Protein AF-0000000070970618 (afdb_homodimer)

Organism: Chenopodium quinoa (NCBI:txid63459)

Structure (mmCIF, N/CA/C/O backbone):
data_AF-0000000070970618-model_v1
#
loop_
_entity.id
_entity.type
_entity.pdbx_description
1 polymer 'Endonuclease/exonuclease/phosphatase domain-containing protein'
#
loop_
_atom_site.group_PDB
_atom_site.id
_atom_site.type_symbol
_atom_site.label_atom_id
_atom_site.label_alt_id
_atom_site.label_comp_id
_atom_site.label_asym_id
_atom_site.label_entity_id
_atom_site.label_seq_id
_atom_site.pdbx_PDB_ins_code
_atom_site.Cartn_x
_atom_site.Cartn_y
_atom_site.Cartn_z
_atom_site.occupancy
_atom_site.B_iso_or_equiv
_atom_site.auth_seq_id
_atom_site.auth_comp_id
_atom_site.auth_asym_id
_atom_site.auth_atom_id
_atom_site.pdbx_PDB_model_num
ATOM 1 N N . MET A 1 1 ? -4.172 34.312 36.531 1 39.94 1 MET A N 1
ATOM 2 C CA . MET A 1 1 ? -4.141 34.344 35.062 1 39.94 1 MET A CA 1
ATOM 3 C C . MET A 1 1 ? -3.768 33 34.5 1 39.94 1 MET A C 1
ATOM 5 O O . MET A 1 1 ? -2.656 32.5 34.719 1 39.94 1 MET A O 1
ATOM 9 N N . LYS A 1 2 ? -4.75 32.062 34.438 1 47.31 2 LYS A N 1
ATOM 10 C CA . LYS A 1 2 ? -4.551 30.75 33.844 1 47.31 2 LYS A CA 1
ATOM 11 C C . LYS A 1 2 ? -3.973 30.844 32.438 1 47.31 2 LYS A C 1
ATOM 13 O O . LYS A 1 2 ? -4.535 31.516 31.578 1 47.31 2 LYS A O 1
ATOM 18 N N . THR A 1 3 ? -2.684 30.938 32.25 1 42.75 3 THR A N 1
ATOM 19 C CA . THR A 1 3 ? -2.057 30.797 30.953 1 42.75 3 THR A CA 1
ATOM 20 C C . THR A 1 3 ? -2.711 29.672 30.156 1 42.75 3 THR A C 1
ATOM 22 O O . THR A 1 3 ? -2.695 28.516 30.578 1 42.75 3 THR A O 1
ATOM 25 N N . GLU A 1 4 ? -3.838 30.016 29.516 1 40.59 4 GLU A N 1
ATOM 26 C CA . GLU A 1 4 ? -4.359 29.125 28.5 1 40.59 4 GLU A CA 1
ATOM 27 C C . GLU A 1 4 ? -3.234 28.547 27.641 1 40.59 4 GLU A C 1
ATOM 29 O O . GLU A 1 4 ? -2.475 29.297 27.016 1 40.59 4 GLU A O 1
ATOM 34 N N . MET A 1 5 ? -2.57 27.531 28.094 1 38.66 5 MET A N 1
ATOM 35 C CA . MET A 1 5 ? -1.696 26.766 27.203 1 38.66 5 MET A CA 1
ATOM 36 C C . MET A 1 5 ? -2.236 26.766 25.781 1 38.66 5 MET A C 1
ATOM 38 O O . MET A 1 5 ? -3.418 26.484 25.562 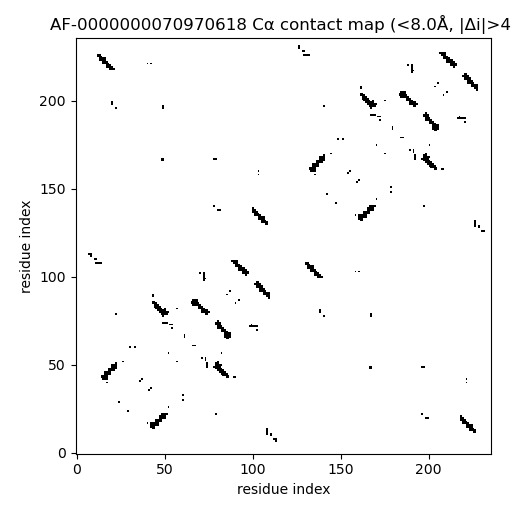1 38.66 5 MET A O 1
ATOM 42 N N . THR A 1 6 ? -1.951 27.75 24.969 1 41.66 6 THR A N 1
ATOM 43 C CA . THR A 1 6 ? -2.189 27.828 23.531 1 41.66 6 THR A CA 1
ATOM 44 C C . THR A 1 6 ? -2.162 26.438 22.906 1 41.66 6 THR A C 1
ATOM 46 O O . THR A 1 6 ? -1.224 25.672 23.141 1 41.66 6 THR A O 1
ATOM 49 N N . ASN A 1 7 ? -3.287 25.781 22.828 1 42.66 7 ASN A N 1
ATOM 50 C CA . ASN A 1 7 ? -3.518 24.578 22.031 1 42.66 7 ASN A CA 1
ATOM 51 C C . ASN A 1 7 ? -2.779 24.625 20.703 1 42.66 7 ASN A C 1
ATOM 53 O O . ASN A 1 7 ? -3.217 25.297 19.766 1 42.66 7 ASN A O 1
ATOM 57 N N . PHE A 1 8 ? -1.455 24.75 20.703 1 43.75 8 PHE A N 1
ATOM 58 C CA . PHE A 1 8 ? -0.759 24.641 19.422 1 43.75 8 PHE A CA 1
ATOM 59 C C . PHE A 1 8 ? -1.299 23.469 18.625 1 43.75 8 PHE A C 1
ATOM 61 O O . PHE A 1 8 ? -1.478 22.375 19.156 1 43.75 8 PHE A O 1
ATOM 68 N N . PRO A 1 9 ? -1.956 23.781 17.562 1 47.5 9 PRO A N 1
ATOM 69 C CA . PRO A 1 9 ? -2.479 22.672 16.75 1 47.5 9 PRO A CA 1
ATOM 70 C C . PRO A 1 9 ? -1.456 21.562 16.547 1 47.5 9 PRO A C 1
ATOM 72 O O . PRO A 1 9 ? -0.286 21.828 16.281 1 47.5 9 PRO A O 1
ATOM 75 N N . ILE A 1 10 ? -1.676 20.578 17.359 1 50.91 10 ILE A N 1
ATOM 76 C CA . ILE A 1 10 ? -0.783 19.438 17.188 1 50.91 10 ILE A CA 1
ATOM 77 C C . ILE A 1 10 ? -0.818 18.969 15.727 1 50.91 10 ILE A C 1
ATOM 79 O O . ILE A 1 10 ? -1.88 18.625 15.203 1 50.91 10 ILE A O 1
ATOM 83 N N . MET A 1 11 ? 0.058 19.484 14.914 1 59.06 11 MET A N 1
ATOM 84 C CA . MET A 1 11 ? 0.224 19.016 13.547 1 59.06 11 MET A CA 1
ATOM 85 C C . MET A 1 11 ? 0.283 17.484 13.492 1 59.06 11 MET A C 1
ATOM 87 O O . MET A 1 11 ? 0.988 16.875 14.289 1 59.06 11 MET A O 1
ATOM 91 N N . LYS A 1 12 ? -0.801 17.062 12.961 1 61.41 12 LYS A N 1
ATOM 92 C CA . LYS A 1 12 ? -0.758 15.609 12.742 1 61.41 12 LYS A CA 1
ATOM 93 C C . LYS A 1 12 ? 0.525 15.203 12.023 1 61.41 12 LYS A C 1
ATOM 95 O O . LYS A 1 12 ? 0.854 15.75 10.969 1 61.41 12 LYS A O 1
ATOM 100 N N . ALA A 1 13 ? 1.244 14.406 12.773 1 70.94 13 ALA A N 1
ATOM 101 C CA . ALA A 1 13 ? 2.59 14.109 12.289 1 70.94 13 ALA A CA 1
ATOM 102 C C . ALA A 1 13 ? 2.598 12.844 11.445 1 70.94 13 ALA A C 1
ATOM 104 O O . ALA A 1 13 ? 3.574 12.562 10.742 1 70.94 13 ALA A O 1
ATOM 105 N N . GLY A 1 14 ? 1.296 12.109 11.539 1 88.31 14 GLY A N 1
ATOM 106 C CA . GLY A 1 14 ? 1.358 10.844 10.836 1 88.31 14 GLY A CA 1
ATOM 107 C C . GLY A 1 14 ? 0.04 10.445 10.195 1 88.31 14 GLY A C 1
ATOM 108 O O . GLY A 1 14 ? -0.954 11.164 10.32 1 88.31 14 GLY A O 1
ATOM 109 N N . MET A 1 15 ? 0.083 9.406 9.406 1 94 15 MET A N 1
ATOM 110 C CA . MET A 1 15 ? -1.124 8.852 8.805 1 94 15 MET A CA 1
ATOM 111 C C . MET A 1 15 ? -1.162 7.332 8.961 1 94 15 MET A C 1
ATOM 113 O O . MET A 1 15 ? -0.116 6.684 9.008 1 94 15 MET A O 1
ATOM 117 N N . SER A 1 16 ? -2.406 6.84 9.086 1 96.94 16 SER A N 1
ATOM 118 C CA . SER A 1 16 ? -2.596 5.402 9.242 1 96.94 16 SER A CA 1
ATOM 119 C C . SER A 1 16 ? -2.979 4.75 7.914 1 96.94 16 SER A C 1
ATOM 121 O O . SER A 1 16 ? -3.875 5.23 7.219 1 96.94 16 SER A O 1
ATOM 123 N N . ILE A 1 17 ? -2.271 3.629 7.629 1 98.62 17 ILE A N 1
ATOM 124 C CA . ILE A 1 17 ? -2.545 2.922 6.383 1 98.62 17 ILE A CA 1
ATOM 125 C C . ILE A 1 17 ? -2.852 1.455 6.676 1 98.62 17 ILE A C 1
ATOM 127 O O . ILE A 1 17 ? -2.238 0.851 7.562 1 98.62 17 ILE A O 1
ATOM 131 N N . LEU A 1 18 ? -3.785 0.945 6.004 1 98.75 18 LEU A N 1
ATOM 132 C CA . LEU A 1 18 ? -4.098 -0.479 6.059 1 98.75 18 LEU A CA 1
ATOM 133 C C . LEU A 1 18 ? -3.854 -1.138 4.703 1 98.75 18 LEU A C 1
ATOM 135 O O . LEU A 1 18 ? -4.492 -0.782 3.711 1 98.75 18 LEU A O 1
ATOM 139 N N . LEU A 1 19 ? -2.85 -1.979 4.621 1 98.81 19 LEU A N 1
ATOM 140 C CA . LEU A 1 19 ? -2.635 -2.867 3.484 1 98.81 19 LEU A CA 1
ATOM 141 C C . LEU A 1 19 ? -3.357 -4.195 3.689 1 98.81 19 LEU A C 1
ATOM 143 O O . LEU A 1 19 ? -3.139 -4.875 4.695 1 98.81 19 LEU A O 1
ATOM 147 N N . TRP A 1 20 ? -4.195 -4.527 2.795 1 98.44 20 TRP A N 1
ATOM 148 C CA . TRP A 1 20 ? -5.043 -5.699 2.994 1 98.44 20 TRP A CA 1
ATOM 149 C C . TRP A 1 20 ? -5.102 -6.551 1.729 1 98.44 20 TRP A C 1
ATOM 151 O O . TRP A 1 20 ? -5.664 -6.129 0.715 1 98.44 20 TRP A O 1
ATOM 161 N N . ASN A 1 21 ? -4.508 -7.695 1.764 1 97.31 21 ASN A N 1
ATOM 162 C CA . ASN A 1 21 ? -4.668 -8.672 0.691 1 97.31 21 ASN A CA 1
ATOM 163 C C . ASN A 1 21 ? -6.047 -9.328 0.729 1 97.31 21 ASN A C 1
ATOM 165 O O . ASN A 1 21 ? -6.34 -10.117 1.627 1 97.31 21 ASN A O 1
ATOM 169 N N . THR A 1 22 ? -6.863 -9.125 -0.249 1 95.5 22 THR A N 1
ATOM 170 C CA . THR A 1 22 ? -8.258 -9.539 -0.189 1 95.5 22 THR A CA 1
ATOM 171 C C . THR A 1 22 ? -8.508 -10.742 -1.097 1 95.5 22 THR A C 1
ATOM 173 O O . THR A 1 22 ? -9.648 -11.047 -1.441 1 95.5 22 THR A O 1
ATOM 176 N N . ARG A 1 23 ? -7.465 -11.328 -1.51 1 91.75 23 ARG A N 1
ATOM 177 C CA . ARG A 1 23 ? -7.637 -12.547 -2.297 1 91.75 23 ARG A CA 1
ATOM 178 C C . ARG A 1 23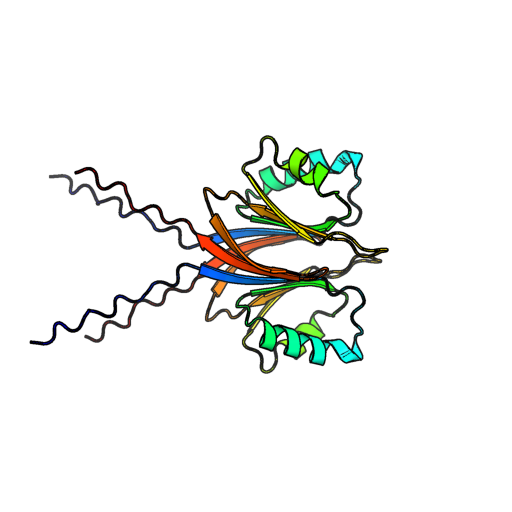 ? -8.477 -13.57 -1.541 1 91.75 23 ARG A C 1
ATOM 180 O O . ARG A 1 23 ? -8.242 -13.82 -0.355 1 91.75 23 ARG A O 1
ATOM 187 N N . GLY A 1 24 ? -9.461 -14.125 -2.221 1 88.19 24 GLY A N 1
ATOM 188 C CA . GLY A 1 24 ? -10.25 -15.203 -1.66 1 88.19 24 GLY A CA 1
ATOM 189 C C . GLY A 1 24 ? -11.438 -14.719 -0.846 1 88.19 24 GLY A C 1
ATOM 190 O O . GLY A 1 24 ? -12.234 -15.531 -0.36 1 88.19 24 GLY A O 1
ATOM 191 N N . ILE A 1 25 ? -11.5 -13.484 -0.558 1 88.19 25 ILE A N 1
ATOM 192 C CA . ILE A 1 25 ? -12.672 -12.969 0.136 1 88.19 25 ILE A CA 1
ATOM 193 C C . ILE A 1 25 ? -1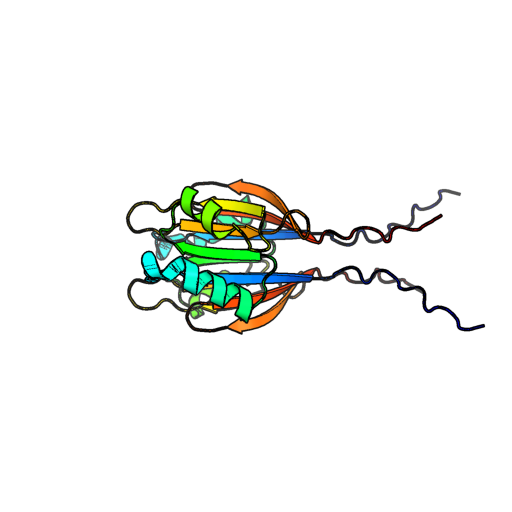3.859 -12.93 -0.823 1 88.19 25 ILE A C 1
ATOM 195 O O . ILE A 1 25 ? -13.781 -12.328 -1.896 1 88.19 25 ILE A O 1
ATOM 199 N N . ALA A 1 26 ? -14.852 -13.633 -0.423 1 84.88 26 ALA A N 1
ATOM 200 C CA . ALA A 1 26 ? -16.031 -13.797 -1.265 1 84.88 26 ALA A CA 1
ATOM 201 C C . ALA A 1 26 ? -16.688 -12.453 -1.57 1 84.88 26 ALA A C 1
ATOM 203 O O . ALA A 1 26 ? -16.75 -11.578 -0.703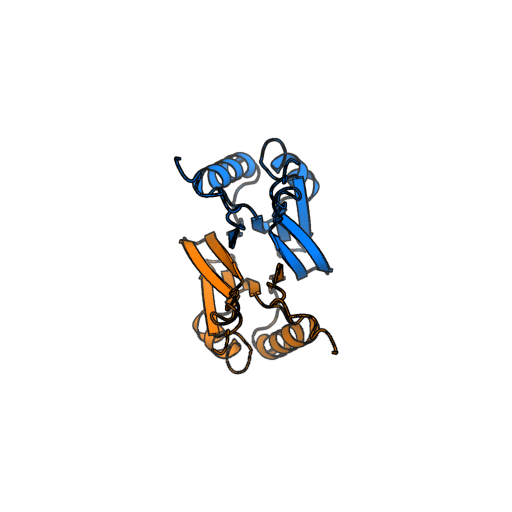 1 84.88 26 ALA A O 1
ATOM 204 N N . ARG A 1 27 ? -17.203 -12.406 -2.738 1 84.56 27 ARG A N 1
ATOM 205 C CA . ARG A 1 27 ? -17.844 -11.188 -3.213 1 84.56 27 ARG A CA 1
ATOM 206 C C . ARG A 1 27 ? -19.031 -10.812 -2.324 1 84.56 27 ARG A C 1
ATOM 208 O O . ARG A 1 27 ? -19.203 -9.641 -1.976 1 84.56 27 ARG A O 1
ATOM 215 N N . HIS A 1 28 ? -19.844 -11.805 -1.99 1 85.44 28 HIS A N 1
ATOM 216 C CA . HIS A 1 28 ? -21.078 -11.562 -1.245 1 85.44 28 HIS A CA 1
ATOM 217 C C . HIS A 1 28 ? -20.766 -11.117 0.183 1 85.44 28 HIS A C 1
ATOM 219 O O . HIS A 1 28 ? -21.484 -10.273 0.739 1 85.44 28 HIS A O 1
ATOM 225 N N . GLY A 1 29 ? -19.641 -11.516 0.716 1 87.94 29 GLY A N 1
ATOM 226 C CA . GLY A 1 29 ? -19.281 -11.148 2.076 1 87.94 29 GLY A CA 1
ATOM 227 C C . GLY A 1 29 ? -18.281 -10.008 2.141 1 87.94 29 GLY A C 1
ATOM 228 O O . GLY A 1 29 ? -17.953 -9.531 3.227 1 87.94 29 GLY A O 1
ATOM 229 N N . PHE A 1 30 ? -18 -9.453 1.044 1 91.44 30 PHE A N 1
ATOM 230 C CA . PHE A 1 30 ? -16.906 -8.5 1.029 1 91.44 30 PHE A CA 1
ATOM 231 C C . PHE A 1 30 ? -17.312 -7.203 1.727 1 91.44 30 PHE A C 1
ATOM 233 O O . PHE A 1 30 ? -16.531 -6.652 2.516 1 91.44 30 PHE A O 1
ATOM 240 N N . LYS A 1 31 ? -18.5 -6.723 1.416 1 91 31 LYS A N 1
ATOM 241 C CA . LYS A 1 31 ? -18.938 -5.477 2.027 1 91 31 LYS A CA 1
ATOM 242 C C . LYS A 1 31 ? -18.938 -5.574 3.549 1 91 31 LYS A C 1
ATOM 244 O O . LYS A 1 31 ? -18.453 -4.672 4.234 1 91 31 LYS A O 1
ATOM 249 N N . LYS A 1 32 ? -19.484 -6.621 4.031 1 92.56 32 LYS A N 1
ATOM 250 C CA . LYS A 1 32 ? -19.516 -6.848 5.473 1 92.56 32 LYS A CA 1
ATOM 251 C C . LYS A 1 32 ? -18.109 -6.941 6.055 1 92.56 32 LYS A C 1
ATOM 253 O O . LYS A 1 32 ? -17.812 -6.332 7.086 1 92.56 32 LYS A O 1
ATOM 258 N N . ASN A 1 33 ? -17.281 -7.727 5.418 1 94.31 33 ASN A N 1
ATOM 259 C CA . ASN A 1 33 ? -15.898 -7.875 5.867 1 94.31 33 ASN A CA 1
ATOM 260 C C . ASN A 1 33 ? -15.148 -6.551 5.824 1 94.31 33 ASN A C 1
ATOM 262 O O . ASN A 1 33 ? -14.383 -6.234 6.738 1 94.31 33 ASN A O 1
ATOM 266 N N . PHE A 1 34 ? -15.414 -5.809 4.785 1 95.56 34 PHE A N 1
ATOM 267 C CA . PHE A 1 34 ? -14.789 -4.496 4.637 1 95.56 34 PHE A CA 1
ATOM 268 C C . PHE A 1 34 ? -15.18 -3.578 5.785 1 95.56 34 PHE A C 1
ATOM 270 O O . PHE A 1 34 ? -14.312 -2.973 6.426 1 95.56 34 PHE A O 1
ATOM 277 N N . ARG A 1 35 ? -16.406 -3.467 6.066 1 94.94 35 ARG A N 1
ATOM 278 C CA . ARG A 1 35 ? -16.891 -2.629 7.16 1 94.94 35 ARG A CA 1
ATOM 279 C C . ARG A 1 35 ? -16.266 -3.045 8.484 1 94.94 35 ARG A C 1
ATOM 281 O O . ARG A 1 35 ? -15.891 -2.195 9.297 1 94.94 35 ARG A O 1
ATOM 288 N N . LYS A 1 36 ? -16.25 -4.328 8.695 1 95.94 36 LYS A N 1
ATOM 289 C CA . LYS A 1 36 ? -15.625 -4.832 9.922 1 95.94 36 LYS A CA 1
ATOM 290 C C . LYS A 1 36 ? -14.164 -4.414 10.008 1 95.94 36 LYS A C 1
ATOM 292 O O . LYS A 1 36 ? -13.695 -3.979 11.062 1 95.94 36 LYS A O 1
ATOM 297 N N . MET A 1 37 ? -13.406 -4.547 8.914 1 96.62 37 MET A N 1
ATOM 298 C CA . MET A 1 37 ? -12 -4.152 8.867 1 96.62 37 MET A CA 1
ATOM 299 C C . MET A 1 37 ? -11.836 -2.672 9.195 1 96.62 37 MET A C 1
ATOM 301 O O . MET A 1 37 ? -10.898 -2.285 9.898 1 96.62 37 MET A O 1
ATOM 305 N N . MET A 1 38 ? -12.727 -1.798 8.695 1 96.75 38 MET A N 1
ATOM 306 C CA . MET A 1 38 ? -12.672 -0.363 8.969 1 96.75 38 MET A CA 1
ATOM 307 C C . MET A 1 38 ? -12.922 -0.078 10.445 1 96.75 38 MET A C 1
ATOM 309 O O . MET A 1 38 ? -12.258 0.771 11.039 1 96.75 38 MET A O 1
ATOM 313 N N . LYS A 1 39 ? -13.875 -0.788 10.945 1 96.19 39 LYS A N 1
ATOM 314 C CA . LYS A 1 39 ? -14.203 -0.611 12.359 1 96.19 39 LYS A CA 1
ATOM 315 C C . LYS A 1 39 ? -13.047 -1.066 13.25 1 96.19 39 LYS A C 1
ATOM 317 O O . LYS A 1 39 ? -12.703 -0.39 14.227 1 96.19 39 LYS A O 1
ATOM 322 N N . ASP A 1 40 ? -12.477 -2.178 12.93 1 97.5 40 ASP A N 1
ATOM 323 C CA . ASP A 1 40 ? -11.445 -2.799 13.75 1 97.5 40 ASP A CA 1
ATOM 324 C C . ASP A 1 40 ? -10.156 -1.975 13.727 1 97.5 40 ASP A C 1
ATOM 326 O O . ASP A 1 40 ? -9.438 -1.91 14.727 1 97.5 40 ASP A O 1
ATOM 330 N N . HIS A 1 41 ? -9.82 -1.321 12.609 1 97.38 41 HIS A N 1
ATOM 331 C CA . HIS A 1 41 ? -8.492 -0.748 12.461 1 97.38 41 HIS A CA 1
ATOM 332 C C . HIS A 1 41 ? -8.555 0.771 12.328 1 97.38 41 HIS A C 1
ATOM 334 O O . HIS A 1 41 ? -7.582 1.466 12.625 1 97.38 41 HIS A O 1
ATOM 340 N N . GLY A 1 42 ? -9.633 1.353 11.789 1 96.62 42 GLY A N 1
ATOM 341 C CA . GLY A 1 42 ? -9.805 2.789 11.641 1 96.62 42 GLY A CA 1
ATOM 342 C C . GLY A 1 42 ? -8.719 3.436 10.797 1 96.62 42 GLY A C 1
ATOM 343 O O . GLY A 1 42 ? -8.125 4.438 11.203 1 96.62 42 GLY A O 1
ATOM 344 N N . PRO A 1 43 ? -8.359 2.885 9.648 1 97.75 43 PRO A N 1
ATOM 345 C CA . PRO A 1 43 ? -7.293 3.465 8.836 1 97.75 43 PRO A CA 1
ATOM 346 C C . PRO A 1 43 ? -7.723 4.742 8.117 1 97.75 43 PRO A C 1
ATOM 348 O O . PRO A 1 43 ? -8.898 4.898 7.785 1 97.75 43 PRO A O 1
ATOM 351 N N . GLU A 1 44 ? -6.809 5.66 7.93 1 96.81 44 GLU A N 1
ATOM 352 C CA . GLU A 1 44 ? -7.047 6.844 7.113 1 96.81 44 GLU A CA 1
ATOM 353 C C . GLU A 1 44 ? -6.922 6.523 5.625 1 96.81 44 GLU A C 1
ATOM 355 O O . GLU A 1 44 ? -7.598 7.133 4.793 1 96.81 44 GLU A O 1
ATOM 360 N N . ILE A 1 45 ? -6.023 5.621 5.273 1 98.19 45 ILE A N 1
ATOM 361 C CA . ILE A 1 45 ? -5.793 5.172 3.902 1 98.19 45 ILE A CA 1
ATOM 362 C C . ILE A 1 45 ? -5.895 3.652 3.836 1 98.19 45 ILE A C 1
ATOM 364 O O . ILE A 1 45 ? -5.316 2.945 4.664 1 98.19 45 ILE A O 1
ATOM 368 N N . VAL A 1 46 ? -6.637 3.154 2.887 1 98.44 46 VAL A N 1
ATOM 369 C CA . VAL A 1 46 ? -6.801 1.716 2.705 1 98.44 46 VAL A CA 1
ATOM 370 C C . VAL A 1 46 ? -6.258 1.303 1.339 1 98.44 46 VAL A C 1
ATOM 372 O O . VAL A 1 46 ? -6.539 1.953 0.329 1 98.44 46 VAL A O 1
ATOM 375 N N . ILE A 1 47 ? -5.477 0.302 1.313 1 98.75 47 ILE A N 1
ATOM 376 C CA . ILE A 1 47 ? -4.992 -0.297 0.075 1 98.75 47 ILE A CA 1
ATOM 377 C C . ILE A 1 47 ? -5.438 -1.756 -0.001 1 98.75 47 ILE A C 1
ATOM 379 O O . ILE A 1 47 ? -4.977 -2.594 0.779 1 98.75 47 ILE A O 1
ATOM 383 N N . LEU A 1 48 ? -6.332 -2.021 -0.831 1 97.81 48 LEU A N 1
ATOM 384 C CA . LEU A 1 48 ? -6.727 -3.391 -1.145 1 97.81 48 LEU A CA 1
ATOM 385 C C . LEU A 1 48 ? -5.836 -3.975 -2.238 1 97.81 48 LEU A C 1
ATOM 387 O O . LEU A 1 48 ? -5.609 -3.332 -3.266 1 97.81 48 LEU A O 1
ATOM 391 N N . THR A 1 49 ? -5.309 -5.121 -2.021 1 97.38 49 THR A N 1
ATOM 392 C CA . THR A 1 49 ? -4.496 -5.781 -3.037 1 97.38 49 THR A CA 1
ATOM 393 C C . THR A 1 49 ? -5.098 -7.129 -3.42 1 97.38 49 THR A C 1
ATOM 395 O O . THR A 1 49 ? -5.98 -7.641 -2.725 1 97.38 49 THR A O 1
ATOM 398 N N . GLU A 1 50 ? -4.711 -7.672 -4.57 1 94.44 50 GLU A N 1
ATOM 399 C CA . GLU A 1 50 ? -5.203 -8.93 -5.129 1 94.44 50 GLU A CA 1
ATOM 400 C C . GLU A 1 50 ? -6.727 -8.953 -5.168 1 94.44 50 GLU A C 1
ATOM 402 O O . GLU A 1 50 ? -7.34 -9.984 -4.871 1 94.44 50 GLU A O 1
ATOM 407 N N . THR A 1 51 ? -7.293 -7.84 -5.406 1 92.62 51 THR A N 1
ATOM 408 C CA . THR A 1 51 ? -8.75 -7.73 -5.379 1 92.62 51 THR A CA 1
ATOM 409 C C . THR A 1 51 ? -9.336 -7.91 -6.777 1 92.62 51 THR A C 1
ATOM 411 O O . THR A 1 51 ? -8.711 -7.531 -7.77 1 92.62 51 THR A O 1
ATOM 414 N N . LYS A 1 52 ? -10.539 -8.43 -6.785 1 91.62 52 LYS A N 1
ATOM 415 C CA . LYS A 1 52 ? -11.305 -8.531 -8.023 1 91.62 52 LYS A CA 1
ATOM 416 C C . LYS A 1 52 ? -12.531 -7.621 -7.98 1 91.62 52 LYS A C 1
ATOM 418 O O . LYS A 1 52 ? -13.398 -7.695 -8.859 1 91.62 52 LYS A O 1
ATOM 423 N N . VAL A 1 53 ? -12.531 -6.855 -6.918 1 89.69 53 VAL A N 1
ATOM 424 C CA . VAL A 1 53 ? -13.641 -5.918 -6.777 1 89.69 53 VAL A CA 1
ATOM 425 C C . VAL A 1 53 ? -13.594 -4.891 -7.906 1 89.69 53 VAL A C 1
ATOM 427 O O . VAL A 1 53 ? -12.555 -4.266 -8.148 1 89.69 53 VAL A O 1
ATOM 430 N N . LYS A 1 54 ? -14.648 -4.723 -8.57 1 90.38 54 LYS A N 1
ATOM 431 C CA . LYS A 1 54 ? -14.727 -3.779 -9.68 1 90.38 54 LYS A CA 1
ATOM 432 C C . LYS A 1 54 ? -14.711 -2.338 -9.18 1 90.38 54 LYS A C 1
ATOM 434 O O . LYS A 1 54 ? -15.156 -2.059 -8.062 1 90.38 54 LYS A O 1
ATOM 439 N N . LYS A 1 55 ? -14.219 -1.493 -10.07 1 90.5 55 LYS A N 1
ATOM 440 C CA . LYS A 1 55 ? -14.172 -0.068 -9.75 1 90.5 55 LYS A CA 1
ATOM 441 C C . LYS A 1 55 ? -15.539 0.44 -9.312 1 90.5 55 LYS A C 1
ATOM 443 O O . LYS A 1 55 ? -15.648 1.217 -8.359 1 90.5 55 LYS A O 1
ATOM 448 N N . SER A 1 56 ? -16.641 0.03 -9.969 1 91.38 56 SER A N 1
ATOM 449 C CA . SER A 1 56 ? -17.984 0.462 -9.641 1 91.38 56 SER A CA 1
ATOM 450 C C . SER A 1 56 ? -18.391 0.04 -8.234 1 91.38 56 SER A C 1
ATOM 452 O O . SER A 1 56 ? -19.078 0.774 -7.531 1 91.38 56 SER A O 1
ATOM 454 N N . ARG A 1 57 ? -17.953 -1.062 -7.855 1 90.69 57 ARG A N 1
ATOM 455 C CA . ARG A 1 57 ? -18.266 -1.558 -6.52 1 90.69 57 ARG A CA 1
ATOM 456 C C . ARG A 1 57 ? -17.5 -0.779 -5.457 1 90.69 57 ARG A C 1
ATOM 458 O O . ARG A 1 57 ? -17.984 -0.603 -4.336 1 90.69 57 ARG A O 1
ATOM 465 N N . VAL A 1 58 ? -16.281 -0.296 -5.77 1 91 58 VAL A N 1
ATOM 466 C CA . VAL A 1 58 ? -15.508 0.527 -4.848 1 91 58 VAL A CA 1
ATOM 467 C C . VAL A 1 58 ? -16.312 1.771 -4.469 1 91 58 VAL A C 1
ATOM 469 O O . VAL A 1 58 ? -16.344 2.166 -3.301 1 91 58 VAL A O 1
ATOM 472 N N . GLU A 1 59 ? -16.953 2.262 -5.398 1 90.75 59 GLU A N 1
ATOM 473 C CA . GLU A 1 59 ? -17.797 3.43 -5.156 1 90.75 59 GLU A CA 1
ATOM 474 C C . GLU A 1 59 ? -18.906 3.115 -4.152 1 90.75 59 GLU A C 1
ATOM 476 O O . GLU A 1 59 ? -19.25 3.947 -3.309 1 90.75 59 GLU A O 1
ATOM 481 N N . GLU A 1 60 ? -19.391 1.925 -4.27 1 89.38 60 GLU A N 1
ATOM 482 C CA . GLU A 1 60 ? -20.438 1.496 -3.336 1 89.38 60 GLU A CA 1
ATOM 483 C C . GLU A 1 60 ? -19.875 1.302 -1.932 1 89.38 60 GLU A C 1
ATOM 485 O O . GLU A 1 60 ? -20.531 1.615 -0.942 1 89.38 60 GLU A O 1
ATOM 490 N N . LEU A 1 61 ? -18.672 0.851 -1.846 1 88.62 61 LEU A N 1
ATOM 491 C CA . LEU A 1 61 ? -18.016 0.54 -0.576 1 88.62 61 LEU A CA 1
ATOM 492 C C . LEU A 1 61 ? -17.766 1.81 0.231 1 88.62 61 LEU A C 1
ATOM 494 O O . LEU A 1 61 ? -17.844 1.791 1.463 1 88.62 61 LEU A O 1
ATOM 498 N N . ILE A 1 62 ? -17.469 2.859 -0.531 1 88.75 62 ILE A N 1
ATOM 499 C CA . ILE A 1 62 ? -17.078 4.059 0.2 1 88.75 62 ILE A CA 1
ATOM 500 C C . ILE A 1 62 ? -18.312 4.805 0.678 1 88.75 62 ILE A C 1
ATOM 502 O O . ILE A 1 62 ? -18.219 5.715 1.503 1 88.75 62 ILE A O 1
ATOM 506 N N . ASP A 1 63 ? -19.453 4.195 0.194 1 84.94 63 ASP A N 1
ATOM 507 C CA . ASP A 1 63 ? -20.688 4.809 0.642 1 84.94 63 ASP A CA 1
ATOM 508 C C . ASP A 1 63 ? -20.891 4.609 2.143 1 84.94 63 ASP A C 1
ATOM 510 O O . ASP A 1 63 ? -20.844 3.479 2.635 1 84.94 63 ASP A O 1
ATOM 514 N N . ASN A 1 64 ? -20.797 5.578 2.977 1 84.62 64 ASN A N 1
ATOM 515 C CA . ASN A 1 64 ? -21.016 5.602 4.418 1 84.62 64 ASN A CA 1
ATOM 516 C C . ASN A 1 64 ? -19.734 5.32 5.188 1 84.62 64 ASN A C 1
ATOM 518 O O . ASN A 1 64 ? -19.766 4.832 6.316 1 84.62 64 ASN A O 1
ATOM 522 N N . LEU A 1 65 ? -18.672 5.211 4.562 1 89.19 65 LEU A N 1
ATOM 523 C CA . LEU A 1 65 ? -17.359 5.148 5.195 1 89.19 65 LEU A CA 1
ATOM 524 C C . LEU A 1 65 ? -16.609 6.469 5.027 1 89.19 65 LEU A C 1
ATOM 526 O O . LEU A 1 65 ? -17.016 7.324 4.238 1 89.19 65 LEU A O 1
ATOM 530 N N . PRO A 1 66 ? -15.602 6.609 5.832 1 91.12 66 PRO A N 1
ATOM 531 C CA . PRO A 1 66 ? -14.938 7.918 5.77 1 91.12 66 PRO A CA 1
ATOM 532 C C . PRO A 1 66 ? -13.977 8.039 4.59 1 91.12 66 PRO A C 1
ATOM 534 O O . PRO A 1 66 ? -12.82 8.43 4.766 1 91.12 66 PRO A O 1
ATOM 537 N N . PHE A 1 67 ? -14.344 7.512 3.453 1 96.69 67 PHE A N 1
ATOM 538 C CA . PHE A 1 67 ? -13.562 7.656 2.23 1 96.69 67 PHE A CA 1
ATOM 539 C C . PHE A 1 67 ? -14.375 8.359 1.149 1 96.69 67 PHE A C 1
ATOM 541 O O . PHE A 1 67 ? -15.578 8.133 1.027 1 96.69 67 PHE A O 1
ATOM 548 N N . ASN A 1 68 ? -13.727 9.258 0.47 1 96.69 68 ASN A N 1
ATOM 549 C CA . ASN A 1 68 ? -14.43 9.922 -0.619 1 96.69 68 ASN A CA 1
ATOM 550 C C . ASN A 1 68 ? -13.594 9.969 -1.892 1 96.69 68 ASN A C 1
ATOM 552 O O . ASN A 1 68 ? -13.977 10.602 -2.873 1 96.69 68 ASN A O 1
ATOM 556 N N . SER A 1 69 ? -12.43 9.359 -1.853 1 96.88 69 SER A N 1
ATOM 557 C CA . SER A 1 69 ? -11.531 9.297 -2.996 1 96.88 69 SER A CA 1
ATOM 558 C C . SER A 1 69 ? -10.875 7.926 -3.117 1 96.88 69 SER A C 1
ATOM 560 O O . SER A 1 69 ? -10.773 7.191 -2.131 1 96.88 69 SER A O 1
ATOM 562 N N . PHE A 1 70 ? -10.547 7.551 -4.359 1 97.62 70 PHE A N 1
ATOM 563 C CA . PHE A 1 70 ? -9.859 6.281 -4.559 1 97.62 70 PHE A CA 1
ATOM 564 C C . PHE A 1 70 ? -9.094 6.281 -5.875 1 97.62 70 PHE A C 1
ATOM 566 O O . PHE A 1 70 ? -9.344 7.113 -6.746 1 97.62 70 PHE A O 1
ATOM 573 N N . GLU A 1 71 ? -8.094 5.508 -5.973 1 97.81 71 GLU A N 1
ATOM 574 C CA . GLU A 1 71 ? -7.348 5.168 -7.176 1 97.81 71 GLU A CA 1
ATOM 575 C C . GLU A 1 71 ? -7.301 3.658 -7.391 1 97.81 71 GLU A C 1
ATOM 577 O O . GLU A 1 71 ? -7.32 2.887 -6.43 1 97.81 71 GLU A O 1
ATOM 582 N N . VAL A 1 72 ? -7.254 3.275 -8.734 1 97.5 72 VAL A N 1
ATOM 583 C CA . VAL A 1 72 ? -7.418 1.851 -9.008 1 97.5 72 VAL A CA 1
ATOM 584 C C . VAL A 1 72 ? -6.367 1.387 -10.008 1 97.5 72 VAL A C 1
ATOM 586 O O . VAL A 1 72 ? -6 2.135 -10.922 1 97.5 72 VAL A O 1
ATOM 589 N N . VAL A 1 73 ? -5.84 0.279 -9.805 1 97.69 73 VAL A N 1
ATOM 590 C CA . VAL A 1 73 ? -5.23 -0.594 -10.805 1 97.69 73 VAL A CA 1
ATOM 591 C C . VAL A 1 73 ? -6.109 -1.824 -11.016 1 97.69 73 VAL A C 1
ATOM 593 O O . VAL A 1 73 ? -6.344 -2.598 -10.086 1 97.69 73 VAL A O 1
ATOM 596 N N . ASP A 1 74 ? -6.598 -1.99 -12.234 1 96.62 74 ASP A N 1
ATOM 597 C CA . ASP A 1 74 ? -7.574 -3.045 -12.5 1 96.62 74 ASP A CA 1
ATOM 598 C C . ASP A 1 74 ? -6.895 -4.41 -12.57 1 96.62 74 ASP A C 1
ATOM 600 O O . ASP A 1 74 ? -5.734 -4.512 -12.969 1 96.62 74 ASP A O 1
ATOM 604 N N . PRO A 1 75 ? -7.68 -5.453 -12.172 1 94.94 75 PRO A N 1
ATOM 605 C CA . PRO A 1 75 ? -7.145 -6.801 -12.367 1 94.94 75 PRO A CA 1
ATOM 606 C C . PRO A 1 75 ? -6.98 -7.164 -13.836 1 94.94 75 PRO A C 1
ATOM 608 O O . PRO A 1 75 ? -7.73 -6.672 -14.688 1 94.94 75 PRO A O 1
ATOM 611 N N . VAL A 1 76 ? -6.016 -7.957 -14.109 1 90.81 76 VAL A N 1
ATOM 612 C CA . VAL A 1 76 ? -5.766 -8.461 -15.453 1 90.81 76 VAL A CA 1
ATOM 613 C C . VAL A 1 76 ? -5.539 -9.977 -15.406 1 90.81 76 VAL A C 1
ATOM 615 O O . VAL A 1 76 ? -4.578 -10.445 -14.789 1 90.81 76 VAL A O 1
ATOM 618 N N . GLY A 1 77 ? -6.438 -10.797 -16.125 1 88.19 77 GLY A N 1
ATOM 619 C CA . GLY A 1 77 ? -6.309 -12.242 -16.062 1 88.19 77 GLY A CA 1
ATOM 620 C C . GLY A 1 77 ? -6.387 -12.797 -14.656 1 88.19 77 GLY A C 1
ATOM 621 O O . GLY A 1 77 ? -7.363 -12.562 -13.945 1 88.19 77 GLY A O 1
ATOM 622 N N . LEU A 1 78 ? -5.285 -13.445 -14.195 1 85.06 78 LEU A N 1
ATOM 623 C CA . LEU A 1 78 ? -5.234 -14.039 -12.867 1 85.06 78 LEU A CA 1
ATOM 624 C C . LEU A 1 78 ? -4.715 -13.039 -11.844 1 85.06 78 LEU A C 1
ATOM 626 O O . LEU A 1 78 ? -4.832 -13.266 -10.633 1 85.06 78 LEU A O 1
ATOM 630 N N . SER A 1 79 ? -4.25 -11.898 -12.383 1 89.81 79 SER A N 1
ATOM 631 C CA . SER A 1 79 ? -3.738 -10.867 -11.492 1 89.81 79 SER A CA 1
ATOM 632 C C . SER A 1 79 ? -4.875 -10.094 -10.828 1 89.81 79 SER A C 1
ATOM 634 O O . SER A 1 79 ? -5.859 -9.742 -11.484 1 89.81 79 SER A O 1
ATOM 636 N N . GLY A 1 80 ? -4.781 -9.961 -9.531 1 94.44 80 GLY A N 1
ATOM 637 C CA . GLY A 1 80 ? -5.699 -9.062 -8.852 1 94.44 80 GLY A CA 1
ATOM 638 C C . GLY A 1 80 ? -5.348 -7.598 -9.039 1 94.44 80 GLY A C 1
ATOM 639 O O . GLY A 1 80 ? -4.285 -7.273 -9.578 1 94.44 80 GLY A O 1
ATOM 640 N N . GLY A 1 81 ? -6.184 -6.758 -8.703 1 96.38 81 GLY A N 1
ATOM 641 C CA . GLY A 1 81 ? -5.969 -5.324 -8.812 1 96.38 81 GLY A CA 1
ATOM 642 C C . GLY A 1 81 ? -5.566 -4.68 -7.496 1 96.38 81 GLY A C 1
ATOM 643 O O . GLY A 1 81 ? -5.281 -5.371 -6.52 1 96.38 81 GLY A O 1
ATOM 644 N N . ILE A 1 82 ? -5.414 -3.352 -7.492 1 98.25 82 ILE A N 1
ATOM 645 C CA . ILE A 1 82 ? -5.148 -2.512 -6.332 1 98.25 82 ILE A CA 1
ATOM 646 C C . ILE A 1 82 ? -6.223 -1.432 -6.219 1 98.25 82 ILE A C 1
ATOM 648 O O . ILE A 1 82 ? -6.613 -0.832 -7.223 1 98.25 82 ILE A O 1
ATOM 652 N N . ARG A 1 83 ? -6.789 -1.256 -5.016 1 97.94 83 ARG A N 1
ATOM 653 C CA . ARG A 1 83 ? -7.645 -0.117 -4.695 1 97.94 83 ARG A CA 1
ATOM 654 C C . ARG A 1 83 ? -7.062 0.694 -3.541 1 97.94 83 ARG A C 1
ATOM 656 O O . ARG A 1 83 ? -6.742 0.141 -2.486 1 97.94 83 ARG A O 1
ATOM 663 N N . MET A 1 84 ? -6.816 1.893 -3.832 1 98.69 84 MET A N 1
ATOM 664 C CA . MET A 1 84 ? -6.379 2.82 -2.793 1 98.69 84 MET A CA 1
ATOM 665 C C . MET A 1 84 ? -7.484 3.812 -2.449 1 98.69 84 MET A C 1
ATOM 667 O O . MET A 1 84 ? -7.934 4.57 -3.311 1 98.69 84 MET A O 1
ATOM 671 N N . LEU A 1 85 ? -7.914 3.824 -1.208 1 98.19 85 LEU A N 1
ATOM 672 C CA . LEU A 1 85 ? -9.023 4.656 -0.764 1 98.19 85 LEU A CA 1
ATOM 673 C C . LEU A 1 85 ? -8.578 5.625 0.326 1 98.19 85 LEU A C 1
ATOM 675 O O . LEU A 1 85 ? -7.812 5.25 1.219 1 98.19 85 LEU A O 1
ATOM 679 N N . TRP A 1 86 ? -9.07 6.812 0.264 1 97.69 86 TRP A N 1
ATOM 680 C CA . TRP A 1 86 ? -8.773 7.785 1.309 1 97.69 86 TRP A CA 1
ATOM 681 C C . TRP A 1 86 ? -9.836 8.875 1.357 1 97.69 86 TRP A C 1
ATOM 683 O O . TRP A 1 86 ? -10.789 8.852 0.578 1 97.69 86 TRP A O 1
ATOM 693 N N . ASN A 1 87 ? -9.766 9.641 2.387 1 96.19 87 ASN A N 1
ATOM 694 C CA . ASN A 1 87 ? -10.586 10.844 2.523 1 96.19 87 ASN A CA 1
ATOM 695 C C . ASN A 1 87 ? -9.797 12.102 2.174 1 96.19 87 ASN A C 1
ATOM 697 O O . ASN A 1 87 ? -8.867 12.477 2.889 1 96.19 87 ASN A O 1
ATOM 701 N N . ASN A 1 88 ? -10.156 12.742 1.071 1 94.31 88 ASN A N 1
ATOM 702 C CA . ASN A 1 88 ? -9.422 13.898 0.565 1 94.31 88 ASN A CA 1
ATOM 703 C C . ASN A 1 88 ? -9.492 15.07 1.534 1 94.31 88 ASN A C 1
ATOM 705 O O . ASN A 1 88 ? -8.727 16.031 1.417 1 94.31 88 ASN A O 1
ATOM 709 N N . GLY A 1 89 ? -10.375 15.078 2.465 1 92.06 89 GLY A N 1
ATOM 710 C CA . GLY A 1 89 ? -10.461 16.094 3.508 1 92.06 89 GLY A CA 1
ATOM 711 C C . GLY A 1 89 ? -9.461 15.875 4.629 1 92.06 89 GLY A C 1
ATOM 712 O O . GLY A 1 89 ? -9.18 16.781 5.406 1 92.06 89 GLY A O 1
ATOM 713 N N . VAL A 1 90 ? -8.945 14.656 4.68 1 91.12 90 VAL A N 1
ATOM 714 C CA . VAL A 1 90 ? -8.031 14.273 5.754 1 91.12 90 VAL A CA 1
ATOM 715 C C . VAL A 1 90 ? -6.613 14.156 5.207 1 91.12 90 VAL A C 1
ATOM 717 O O . VAL A 1 90 ? -5.66 14.633 5.828 1 91.12 90 VAL A O 1
ATOM 720 N N . ASN A 1 91 ? -6.484 13.523 4.059 1 92.12 91 ASN A N 1
ATOM 721 C CA . ASN A 1 91 ? -5.203 13.352 3.383 1 92.12 91 ASN A CA 1
ATOM 722 C C . ASN A 1 91 ? -5.25 13.875 1.95 1 92.12 91 ASN A C 1
ATOM 724 O O . ASN A 1 91 ? -6.203 13.602 1.217 1 92.12 91 ASN A O 1
ATOM 728 N N . SER A 1 92 ? -4.242 14.664 1.663 1 93.81 92 SER A N 1
ATOM 729 C CA . SER A 1 92 ? -4.051 15.047 0.268 1 93.81 92 SER A CA 1
ATOM 730 C C . SER A 1 92 ? -3.16 14.047 -0.463 1 93.81 92 SER A C 1
ATOM 732 O O . SER A 1 92 ? -1.989 13.875 -0.115 1 93.81 92 SER A O 1
ATOM 734 N N . ILE A 1 93 ? -3.738 13.344 -1.404 1 96.88 93 ILE A N 1
ATOM 735 C CA . ILE A 1 93 ? -2.994 12.359 -2.178 1 96.88 93 ILE A CA 1
ATOM 736 C C . ILE A 1 93 ? -2.908 12.805 -3.637 1 96.88 93 ILE A C 1
ATOM 738 O O . ILE A 1 93 ? -3.928 13.117 -4.258 1 96.88 93 ILE A O 1
ATOM 742 N N . THR A 1 94 ? -1.717 12.922 -4.105 1 97.56 94 THR A N 1
ATOM 743 C CA . THR A 1 94 ? -1.46 13.258 -5.5 1 97.56 94 THR A CA 1
ATOM 744 C C . THR A 1 94 ? -0.866 12.062 -6.242 1 97.56 94 THR A C 1
ATOM 746 O O . THR A 1 94 ? 0.177 11.539 -5.848 1 97.56 94 THR A O 1
ATOM 749 N N . ILE A 1 95 ? -1.511 11.664 -7.309 1 98.5 95 ILE A N 1
ATOM 750 C CA . ILE A 1 95 ? -0.975 10.586 -8.133 1 98.5 95 ILE A CA 1
ATOM 751 C C . ILE A 1 95 ? 0.107 11.141 -9.062 1 98.5 95 ILE A C 1
ATOM 753 O O . ILE A 1 95 ? -0.161 12.016 -9.891 1 98.5 95 ILE A O 1
ATOM 757 N N . VAL A 1 96 ? 1.268 10.672 -8.953 1 98.19 96 VAL A N 1
ATOM 758 C CA . VAL A 1 96 ? 2.408 11.117 -9.75 1 98.19 96 VAL A CA 1
ATOM 759 C C . VAL A 1 96 ? 2.453 10.359 -11.07 1 98.19 96 VAL A C 1
ATOM 761 O O . VAL A 1 96 ? 2.555 10.961 -12.141 1 98.19 96 VAL A O 1
ATOM 764 N N . THR A 1 97 ? 2.434 9.031 -10.977 1 98.06 97 THR A N 1
ATOM 765 C CA . THR A 1 97 ? 2.387 8.156 -12.141 1 98.06 97 THR A CA 1
ATOM 766 C C . THR A 1 97 ? 1.527 6.926 -11.852 1 98.06 97 THR A C 1
ATOM 768 O O . THR A 1 97 ? 1.349 6.543 -10.695 1 98.06 97 THR A O 1
ATOM 771 N N . LYS A 1 98 ? 0.999 6.438 -12.938 1 98.12 98 LYS A N 1
ATOM 772 C CA . LYS A 1 98 ? 0.195 5.223 -12.836 1 98.12 98 LYS A CA 1
ATOM 773 C C . LYS A 1 98 ? 0.206 4.441 -14.148 1 98.12 98 LYS A C 1
ATOM 775 O O . LYS A 1 98 ? 0.227 5.035 -15.227 1 98.12 98 LYS A O 1
ATOM 780 N N . ASP A 1 99 ? 0.229 3.162 -14 1 97.19 99 ASP A N 1
ATOM 781 C CA . ASP A 1 99 ? -0.007 2.289 -15.148 1 97.19 99 ASP A CA 1
ATOM 782 C C . ASP A 1 99 ? -0.768 1.031 -14.734 1 97.19 99 ASP A C 1
ATOM 784 O O . ASP A 1 99 ? -1.503 1.043 -13.742 1 97.19 99 ASP A O 1
ATOM 788 N N . HIS A 1 100 ? -0.699 -0.014 -15.477 1 96.31 100 HIS A N 1
ATOM 789 C CA . HIS A 1 100 ? -1.546 -1.179 -15.242 1 96.31 100 HIS A CA 1
ATOM 790 C C . HIS A 1 100 ? -1.064 -1.977 -14.039 1 96.31 100 HIS A C 1
ATOM 792 O O . HIS A 1 100 ? -1.743 -2.904 -13.594 1 96.31 100 HIS A O 1
ATOM 798 N N . ARG A 1 101 ? 0.095 -1.601 -13.438 1 96.94 101 ARG A N 1
ATOM 799 C CA . ARG A 1 101 ? 0.599 -2.359 -12.297 1 96.94 101 ARG A CA 1
ATOM 800 C C . ARG A 1 101 ? 0.983 -1.431 -11.148 1 96.94 101 ARG A C 1
ATOM 802 O O . ARG A 1 101 ? 1.275 -1.891 -10.047 1 96.94 101 ARG A O 1
ATOM 809 N N . VAL A 1 102 ? 1.04 -0.087 -11.438 1 98.25 102 VAL A N 1
ATOM 810 C CA . VAL A 1 102 ? 1.735 0.796 -10.508 1 98.25 102 VAL A CA 1
ATOM 811 C C . VAL A 1 102 ? 0.832 1.97 -10.133 1 98.25 102 VAL A C 1
ATOM 813 O O . VAL A 1 102 ? 0.141 2.525 -10.992 1 98.25 102 VAL A O 1
ATOM 816 N N . ILE A 1 103 ? 0.812 2.275 -8.922 1 98.75 103 ILE A N 1
ATOM 817 C CA . ILE A 1 103 ? 0.38 3.586 -8.445 1 98.75 103 ILE A CA 1
ATOM 818 C C . ILE A 1 103 ? 1.524 4.27 -7.703 1 98.75 103 ILE A C 1
ATOM 820 O O . ILE A 1 103 ? 2.016 3.752 -6.695 1 98.75 103 ILE A O 1
ATOM 824 N N . HIS A 1 104 ? 2.023 5.316 -8.211 1 98.88 104 HIS A N 1
ATOM 825 C CA . HIS A 1 104 ? 2.98 6.191 -7.539 1 98.88 104 HIS A CA 1
ATOM 826 C C . HIS A 1 104 ? 2.312 7.477 -7.062 1 98.88 104 HIS A C 1
ATOM 828 O O . HIS A 1 104 ? 1.723 8.203 -7.863 1 98.88 104 HIS A O 1
ATOM 834 N N . ALA A 1 105 ? 2.391 7.738 -5.758 1 98.62 105 ALA A N 1
ATOM 835 C CA . ALA A 1 105 ? 1.63 8.859 -5.215 1 98.62 105 ALA A CA 1
ATOM 836 C C . ALA A 1 105 ? 2.424 9.594 -4.137 1 98.62 105 ALA A C 1
ATOM 838 O O . ALA A 1 105 ? 3.324 9.016 -3.523 1 98.62 105 ALA A O 1
ATOM 839 N N . ILE A 1 106 ? 2.078 10.82 -3.939 1 97 106 ILE A N 1
ATOM 840 C CA . ILE A 1 106 ? 2.549 11.617 -2.812 1 97 106 ILE A CA 1
ATOM 841 C C . ILE A 1 106 ? 1.433 11.758 -1.779 1 97 106 ILE A C 1
ATOM 843 O O . ILE A 1 106 ? 0.317 12.172 -2.113 1 97 106 ILE A O 1
ATOM 847 N N . LEU A 1 107 ? 1.725 11.336 -0.536 1 96 107 LEU A N 1
ATOM 848 C CA . LEU A 1 107 ? 0.784 11.438 0.575 1 96 107 LEU A CA 1
ATOM 849 C C . LEU A 1 107 ? 1.11 12.633 1.459 1 96 107 LEU A C 1
ATOM 851 O O . LEU A 1 107 ? 2.252 12.797 1.898 1 96 107 LEU A O 1
ATOM 855 N N . GLN A 1 108 ? 0.167 13.445 1.731 1 91.69 108 GLN A N 1
ATOM 856 C CA . GLN A 1 108 ? 0.345 14.586 2.623 1 91.69 108 GLN A CA 1
ATOM 857 C C . GLN A 1 108 ? -0.788 14.664 3.643 1 91.69 108 GLN A C 1
ATOM 859 O O . GLN A 1 108 ? -1.951 14.438 3.305 1 91.69 108 GLN A O 1
ATOM 864 N N . VAL A 1 109 ? -0.353 14.867 4.875 1 84.44 109 VAL A N 1
ATOM 865 C CA . VAL A 1 109 ? -1.372 15.148 5.879 1 84.44 109 VAL A CA 1
ATOM 866 C C . VAL A 1 109 ? -1.898 16.578 5.699 1 84.44 109 VAL A C 1
ATOM 868 O O . VAL A 1 109 ? -1.122 17.5 5.48 1 84.44 109 VAL A O 1
ATOM 871 N N . ASN A 1 110 ? -3.189 16.641 5.758 1 80.31 110 ASN A N 1
ATOM 872 C CA . ASN A 1 110 ? -3.758 17.984 5.695 1 80.31 110 ASN A CA 1
ATOM 873 C C . ASN A 1 110 ? -3.615 18.719 7.027 1 80.31 110 ASN A C 1
ATOM 875 O O . ASN A 1 110 ? -4.074 18.234 8.062 1 80.31 110 ASN A O 1
ATOM 879 N N . ASN A 1 111 ? -2.609 19.578 7.152 1 69.75 111 ASN A N 1
ATOM 880 C CA . ASN A 1 111 ? -2.475 20.375 8.375 1 69.75 111 ASN A CA 1
ATOM 881 C C . ASN A 1 111 ? -3.223 21.703 8.266 1 69.75 111 ASN A C 1
ATOM 883 O O . ASN A 1 111 ? -3.002 22.469 7.328 1 69.75 111 ASN A O 1
ATOM 887 N N . LYS A 1 112 ? -4.551 21.719 8.492 1 59.38 112 LYS A N 1
ATOM 888 C CA . LYS A 1 112 ? -5.25 23 8.492 1 59.38 112 LYS A CA 1
ATOM 889 C C . LYS A 1 112 ? -4.734 23.906 9.617 1 59.38 112 LYS A C 1
ATOM 891 O O . LYS A 1 112 ? -4.598 23.453 10.758 1 59.38 112 LYS A O 1
ATOM 896 N N . PRO A 1 113 ? -4.098 25.016 9.148 1 55.78 113 PRO A N 1
ATOM 897 C CA . PRO A 1 113 ? -3.717 25.953 10.203 1 55.78 113 PRO A CA 1
ATOM 898 C C . PRO A 1 113 ? -4.863 26.266 11.164 1 55.78 113 PRO A C 1
ATOM 900 O O . PRO A 1 113 ? -6.031 26.219 10.773 1 55.78 113 PRO A O 1
ATOM 903 N N . PRO A 1 114 ? -4.559 26.234 12.469 1 48.47 114 PRO A N 1
ATOM 904 C CA . PRO A 1 114 ? -5.609 26.656 13.391 1 48.47 114 PRO A CA 1
ATOM 905 C C . PRO A 1 114 ? -6.25 27.984 12.984 1 48.47 114 PRO A C 1
ATOM 907 O O . PRO A 1 114 ? -5.59 28.828 12.375 1 48.47 114 PRO A O 1
ATOM 910 N N . PHE A 1 115 ? -7.492 27.875 12.695 1 46.22 115 PHE A N 1
ATOM 911 C CA . PHE A 1 115 ? -8.195 29.141 12.508 1 46.22 115 PHE A CA 1
ATOM 912 C C . PHE A 1 115 ? -7.746 30.172 13.539 1 46.22 115 PHE A C 1
ATOM 914 O O . PHE A 1 115 ? -7.965 29.984 14.734 1 46.22 115 PHE A O 1
ATOM 921 N N . LEU A 1 116 ? -6.73 30.844 13.281 1 44.66 116 LEU A N 1
ATOM 922 C CA . LEU A 1 116 ? -6.48 31.984 14.156 1 44.66 116 LEU A CA 1
ATOM 923 C C . LEU A 1 116 ? -7.633 33 14.086 1 44.66 116 LEU A C 1
ATOM 925 O O . LEU A 1 116 ? -8.008 33.438 13 1 44.66 116 LEU A O 1
ATOM 929 N N . PHE A 1 117 ? -8.633 32.812 14.938 1 43.81 117 PHE A N 1
ATOM 930 C CA . PHE A 1 117 ? -9.586 33.906 15.078 1 43.81 117 PHE A CA 1
ATOM 931 C C . PHE A 1 117 ? -8.859 35.219 15.273 1 43.81 117 PHE A C 1
ATOM 933 O O . PHE A 1 117 ? -7.941 35.312 16.094 1 43.81 117 PHE A O 1
ATOM 940 N N . PRO A 1 118 ? -9.156 36.062 14.352 1 41.03 118 PRO A N 1
ATOM 941 C CA . PRO A 1 118 ? -8.734 37.375 14.812 1 41.03 118 PRO A CA 1
ATOM 942 C C . PRO A 1 118 ? -9.422 37.781 16.109 1 41.03 118 PRO A C 1
ATOM 944 O O . PRO A 1 118 ? -10.531 37.344 16.406 1 41.03 118 PRO A O 1
ATOM 947 N N . MET B 1 1 ? 21.984 44.906 5.191 1 37.31 1 MET B N 1
ATOM 948 C CA . MET B 1 1 ? 21.641 43.844 6.102 1 37.31 1 MET B CA 1
ATOM 949 C C . MET B 1 1 ? 20.734 42.812 5.414 1 37.31 1 MET B C 1
ATOM 951 O O . MET B 1 1 ? 19.594 43.125 5.047 1 37.31 1 MET B O 1
ATOM 955 N N . LYS B 1 2 ? 21.344 41.969 4.574 1 44.25 2 LYS B N 1
ATOM 956 C CA . LYS B 1 2 ? 20.625 40.906 3.885 1 44.25 2 LYS B CA 1
ATOM 957 C C . LYS B 1 2 ? 19.844 40.031 4.871 1 44.25 2 LYS B C 1
ATOM 959 O O . LYS B 1 2 ? 20.406 39.562 5.859 1 44.25 2 LYS B O 1
ATOM 964 N N . THR B 1 3 ? 18.609 40.375 5.172 1 41.97 3 THR B N 1
ATOM 965 C CA . THR B 1 3 ? 17.734 39.5 5.93 1 41.97 3 THR B CA 1
ATOM 966 C C . THR B 1 3 ? 17.875 38.062 5.473 1 41.97 3 THR B C 1
ATOM 968 O O . THR B 1 3 ? 17.594 37.719 4.316 1 41.97 3 THR B O 1
ATOM 971 N N . GLU B 1 4 ? 18.922 37.375 5.992 1 40.16 4 GLU B N 1
ATOM 972 C CA . GLU B 1 4 ? 18.938 35.938 5.859 1 40.16 4 GLU B CA 1
ATOM 973 C C . GLU B 1 4 ? 17.547 35.344 6.035 1 40.16 4 GLU B C 1
ATOM 975 O O . GLU B 1 4 ? 16.906 35.531 7.07 1 40.16 4 GLU B O 1
ATOM 980 N N . MET B 1 5 ? 16.75 35.375 5.031 1 38.5 5 MET B N 1
ATOM 981 C CA . MET B 1 5 ? 15.531 34.562 5.047 1 38.5 5 MET B CA 1
ATOM 982 C C . MET B 1 5 ? 15.75 33.25 5.836 1 38.5 5 MET B C 1
ATOM 984 O O . MET B 1 5 ? 16.734 32.562 5.613 1 38.5 5 MET B O 1
ATOM 988 N N . THR B 1 6 ? 15.586 33.281 7.145 1 41.84 6 THR B N 1
ATOM 989 C CA . THR B 1 6 ? 15.555 32.125 8.039 1 41.84 6 THR B CA 1
ATOM 990 C C . THR B 1 6 ? 15.039 30.875 7.312 1 41.84 6 THR B C 1
ATOM 992 O O . THR B 1 6 ? 13.992 30.922 6.664 1 41.84 6 THR B O 1
ATOM 995 N N . ASN B 1 7 ? 15.914 30.109 6.742 1 42.81 7 ASN B N 1
ATOM 996 C CA . ASN B 1 7 ? 15.664 28.766 6.23 1 42.81 7 ASN B CA 1
ATOM 997 C C . ASN B 1 7 ? 14.711 27.984 7.137 1 42.81 7 ASN B C 1
ATOM 999 O O . ASN B 1 7 ? 15.125 27.469 8.18 1 42.81 7 ASN B O 1
ATOM 1003 N N . PHE B 1 8 ? 13.516 28.5 7.441 1 44 8 PHE B N 1
ATOM 1004 C CA . PHE B 1 8 ? 12.578 27.656 8.18 1 44 8 PHE B CA 1
ATOM 1005 C C . PHE B 1 8 ? 12.57 26.234 7.617 1 44 8 PHE B C 1
ATOM 1007 O O . PHE B 1 8 ? 12.531 26.047 6.402 1 44 8 PHE B O 1
ATOM 1014 N N . PRO B 1 9 ? 13.109 25.344 8.383 1 48.09 9 PRO B N 1
ATOM 1015 C CA . PRO B 1 9 ? 13.109 23.969 7.871 1 48.09 9 PRO B CA 1
ATOM 1016 C C . PRO B 1 9 ? 11.781 23.578 7.23 1 48.09 9 PRO B C 1
ATOM 1018 O O . PRO B 1 9 ? 10.719 23.891 7.77 1 48.09 9 PRO B O 1
ATOM 1021 N N . ILE B 1 10 ? 11.836 23.641 5.945 1 51.5 10 ILE B N 1
ATOM 1022 C CA . ILE B 1 10 ? 10.625 23.203 5.246 1 51.5 10 ILE B CA 1
ATOM 1023 C C . ILE B 1 10 ? 10.227 21.812 5.715 1 51.5 10 ILE B C 1
ATOM 1025 O O . ILE B 1 10 ? 11.008 20.859 5.598 1 51.5 10 ILE B O 1
ATOM 1029 N N . MET B 1 11 ? 9.43 21.719 6.746 1 59.56 11 MET B N 1
ATOM 1030 C CA . MET B 1 11 ? 8.859 20.453 7.191 1 59.56 11 MET B CA 1
ATOM 1031 C C . MET B 1 11 ? 8.273 19.672 6.02 1 59.56 11 MET B C 1
ATOM 1033 O O . MET B 1 11 ? 7.562 20.25 5.188 1 59.56 11 MET B O 1
ATOM 1037 N N . LYS B 1 12 ? 9.047 18.672 5.766 1 61.91 12 LYS B N 1
ATOM 1038 C CA . LYS B 1 12 ? 8.477 17.797 4.75 1 61.91 12 LYS B CA 1
ATOM 1039 C C . LYS B 1 12 ? 7.027 17.438 5.082 1 61.91 12 LYS B C 1
ATOM 1041 O O . LYS B 1 12 ? 6.734 16.969 6.188 1 61.91 12 LYS B O 1
ATOM 1046 N N . ALA B 1 13 ? 6.195 17.891 4.156 1 71.06 13 ALA B N 1
ATOM 1047 C CA . ALA B 1 13 ? 4.77 17.797 4.453 1 71.06 13 ALA B CA 1
ATOM 1048 C C . ALA B 1 13 ? 4.191 16.484 3.932 1 71.06 13 ALA B C 1
ATOM 1050 O O . ALA B 1 13 ? 3.078 16.094 4.301 1 71.06 13 ALA B O 1
ATOM 1051 N N . GLY B 1 14 ? 5.16 15.781 3.033 1 88.25 14 GLY B N 1
ATOM 1052 C CA . GLY B 1 14 ? 4.555 14.602 2.43 1 88.25 14 GLY B CA 1
ATOM 1053 C C . GLY B 1 14 ? 5.527 13.453 2.254 1 88.25 14 GLY B C 1
ATOM 1054 O O . GLY B 1 14 ? 6.711 13.578 2.586 1 88.25 14 GLY B O 1
ATOM 1055 N N . MET B 1 15 ? 5 12.32 1.873 1 94.12 15 MET B N 1
ATOM 1056 C CA . MET B 1 15 ? 5.824 11.148 1.56 1 94.12 15 MET B CA 1
ATOM 1057 C C . MET B 1 15 ? 5.371 10.5 0.258 1 94.12 15 MET B C 1
ATOM 1059 O O . MET B 1 15 ? 4.191 10.562 -0.096 1 94.12 15 MET B O 1
ATOM 1063 N N . SER B 1 16 ? 6.387 9.922 -0.434 1 96.94 16 SER B N 1
ATOM 1064 C CA . SER B 1 16 ? 6.09 9.25 -1.697 1 96.94 16 SER B CA 1
ATOM 1065 C C . SER B 1 16 ? 5.992 7.742 -1.515 1 96.94 16 SER B C 1
ATOM 1067 O O . SER B 1 16 ? 6.859 7.133 -0.885 1 96.94 16 SER B O 1
ATOM 1069 N N . ILE B 1 17 ? 4.914 7.195 -2.117 1 98.62 17 ILE B N 1
ATOM 1070 C CA . ILE B 1 17 ? 4.715 5.754 -2.014 1 98.62 17 ILE B CA 1
ATOM 1071 C C . ILE B 1 17 ? 4.562 5.152 -3.408 1 98.62 17 ILE B C 1
ATOM 1073 O O . ILE B 1 17 ? 3.951 5.758 -4.293 1 98.62 17 ILE B O 1
ATOM 1077 N N . LEU B 1 18 ? 5.145 4.039 -3.598 1 98.75 18 LEU B N 1
ATOM 1078 C CA . LEU B 1 18 ? 4.965 3.258 -4.816 1 98.75 18 LEU B CA 1
ATOM 1079 C C . LEU B 1 18 ? 4.273 1.932 -4.512 1 98.75 18 LEU B C 1
ATOM 1081 O O . LEU B 1 18 ? 4.809 1.104 -3.771 1 98.75 18 LEU B O 1
ATOM 1085 N N . LEU B 1 19 ? 3.029 1.783 -4.949 1 98.81 19 LEU B N 1
ATOM 1086 C CA . LEU B 1 19 ? 2.326 0.504 -4.961 1 98.81 19 LEU B CA 1
ATOM 1087 C C . LEU B 1 19 ? 2.584 -0.245 -6.262 1 98.81 19 LEU B C 1
ATOM 1089 O O . LEU B 1 19 ? 2.328 0.282 -7.348 1 98.81 19 LEU B O 1
ATOM 1093 N N . TRP B 1 20 ? 3.105 -1.401 -6.164 1 98.44 20 TRP B N 1
ATOM 1094 C CA . TRP B 1 20 ? 3.535 -2.117 -7.363 1 98.44 20 TRP B CA 1
ATOM 1095 C C . TRP B 1 20 ? 3.078 -3.572 -7.32 1 98.44 20 TRP B C 1
ATOM 1097 O O . TRP B 1 20 ? 3.561 -4.355 -6.5 1 98.44 20 TRP B O 1
ATOM 1107 N N . ASN B 1 21 ? 2.15 -3.922 -8.156 1 97.38 21 ASN B N 1
ATOM 1108 C CA . ASN B 1 21 ? 1.78 -5.32 -8.336 1 97.38 21 ASN B CA 1
ATOM 1109 C C . ASN B 1 21 ? 2.842 -6.082 -9.125 1 97.38 21 ASN B C 1
ATOM 1111 O O . ASN B 1 21 ? 3.01 -5.859 -10.328 1 97.38 21 ASN B O 1
ATOM 1115 N N . THR B 1 22 ? 3.488 -7.035 -8.539 1 95.62 22 THR B N 1
ATOM 1116 C CA . THR B 1 22 ? 4.648 -7.668 -9.156 1 95.62 22 THR B CA 1
ATOM 1117 C C . THR B 1 22 ? 4.309 -9.078 -9.633 1 95.62 22 THR B C 1
ATOM 1119 O O . THR B 1 22 ? 5.203 -9.883 -9.883 1 95.62 22 THR B O 1
ATOM 1122 N N . ARG B 1 23 ? 3.074 -9.359 -9.672 1 91.94 23 ARG B N 1
ATOM 1123 C CA . ARG B 1 23 ? 2.684 -10.656 -10.219 1 91.94 23 ARG B CA 1
ATOM 1124 C C . ARG B 1 23 ? 3.246 -10.852 -11.617 1 91.94 23 ARG B C 1
ATOM 1126 O O . ARG B 1 23 ? 3.156 -9.961 -12.4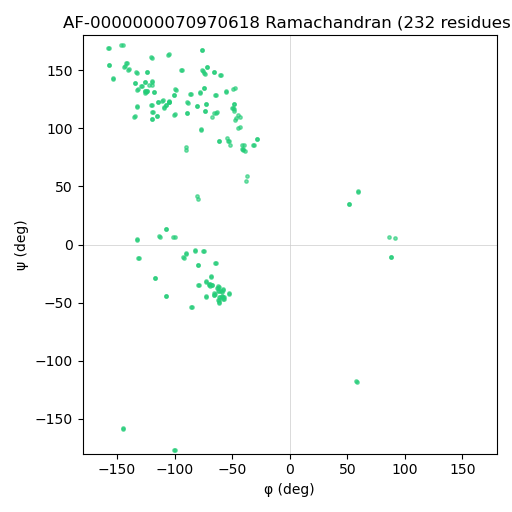61 1 91.94 23 ARG B O 1
ATOM 1133 N N . GLY B 1 24 ? 3.863 -12.008 -11.828 1 88.31 24 GLY B N 1
ATOM 1134 C CA . GLY B 1 24 ? 4.328 -12.375 -13.156 1 88.31 24 GLY B CA 1
ATOM 1135 C C . GLY B 1 24 ? 5.73 -11.875 -13.461 1 88.31 24 GLY B C 1
ATOM 1136 O O . GLY B 1 24 ? 6.281 -12.156 -14.523 1 88.31 24 GLY B O 1
ATOM 1137 N N . ILE B 1 25 ? 6.254 -11.039 -12.656 1 88.38 25 ILE B N 1
ATOM 1138 C CA . ILE B 1 25 ? 7.637 -10.617 -12.859 1 88.38 25 ILE B CA 1
ATOM 1139 C C . ILE B 1 25 ? 8.586 -11.758 -12.469 1 88.38 25 ILE B C 1
ATOM 1141 O O . ILE B 1 25 ? 8.523 -12.273 -11.359 1 88.38 25 ILE B O 1
ATOM 1145 N N . ALA B 1 26 ? 9.336 -12.125 -13.445 1 85.06 26 ALA B N 1
ATOM 1146 C CA . ALA B 1 26 ? 10.234 -13.273 -13.297 1 85.06 26 ALA B CA 1
ATOM 1147 C C . ALA B 1 26 ? 11.227 -13.047 -12.156 1 85.06 26 ALA B C 1
ATOM 1149 O O . ALA B 1 26 ? 11.734 -11.938 -11.977 1 85.06 26 ALA B O 1
ATOM 1150 N N . ARG B 1 27 ? 11.516 -14.125 -11.531 1 84.94 27 ARG B N 1
ATOM 1151 C CA . ARG B 1 27 ? 12.445 -14.102 -10.398 1 84.94 27 ARG B CA 1
ATOM 1152 C C . ARG B 1 27 ? 13.82 -13.609 -10.828 1 84.94 27 ARG B C 1
ATOM 1154 O O . ARG B 1 27 ? 14.438 -12.797 -10.125 1 84.94 27 ARG B O 1
ATOM 1161 N N . HIS B 1 28 ? 14.305 -14.117 -11.945 1 85.44 28 HIS B N 1
ATOM 1162 C CA . HIS B 1 28 ? 15.664 -13.812 -12.398 1 85.44 28 HIS B CA 1
ATOM 1163 C C . HIS B 1 28 ? 15.789 -12.352 -12.82 1 85.44 28 HIS B C 1
ATOM 1165 O O . HIS B 1 28 ? 16.828 -11.727 -12.609 1 85.44 28 HIS B O 1
ATOM 1171 N N . GLY B 1 29 ? 14.703 -11.766 -13.266 1 87.94 29 GLY B N 1
ATOM 1172 C CA . GLY B 1 29 ? 14.734 -10.375 -13.695 1 87.94 29 GLY B CA 1
ATOM 1173 C C . GLY B 1 29 ? 14.211 -9.414 -12.656 1 87.94 29 GLY B C 1
ATOM 1174 O O . GLY B 1 29 ? 14.242 -8.195 -12.852 1 87.94 29 GLY B O 1
ATOM 1175 N N . PHE B 1 30 ? 13.938 -9.914 -11.531 1 91.19 30 PHE B N 1
ATOM 1176 C CA . PHE B 1 30 ? 13.234 -9.07 -10.57 1 91.19 30 PHE B CA 1
ATOM 1177 C C . PHE B 1 30 ? 14.164 -7.996 -10.008 1 91.19 30 PHE B C 1
ATOM 1179 O O . PHE B 1 30 ? 13.781 -6.832 -9.898 1 91.19 30 PHE B O 1
ATOM 1186 N N . LYS B 1 31 ? 15.367 -8.406 -9.656 1 91.06 31 LYS B N 1
ATOM 1187 C CA . LYS B 1 31 ? 16.312 -7.441 -9.102 1 91.06 31 LYS B CA 1
ATOM 1188 C C . LYS B 1 31 ? 16.547 -6.277 -10.055 1 91.06 31 LYS B C 1
ATOM 1190 O O . LYS B 1 31 ? 16.516 -5.113 -9.648 1 91.06 31 LYS B O 1
ATOM 1195 N N . LYS B 1 32 ? 16.766 -6.602 -11.281 1 92.56 32 LYS B N 1
ATOM 1196 C CA . LYS B 1 32 ? 16.984 -5.582 -12.305 1 92.56 32 LYS B CA 1
ATOM 1197 C C . LYS B 1 32 ? 15.75 -4.695 -12.461 1 92.56 32 LYS B C 1
ATOM 1199 O O . LYS B 1 32 ? 15.867 -3.471 -12.523 1 92.56 32 LYS B O 1
ATOM 1204 N N . ASN B 1 33 ? 14.617 -5.305 -12.555 1 94.19 33 ASN B N 1
ATOM 1205 C CA . ASN B 1 33 ? 13.375 -4.555 -12.688 1 94.19 33 ASN B CA 1
ATOM 1206 C C . ASN B 1 33 ? 13.117 -3.67 -11.477 1 94.19 33 ASN B C 1
ATOM 1208 O O . ASN B 1 33 ? 12.68 -2.525 -11.617 1 94.19 33 ASN B O 1
ATOM 1212 N N . PHE B 1 34 ? 13.414 -4.211 -10.375 1 95.5 34 PHE B N 1
ATOM 1213 C CA . PHE B 1 34 ? 13.25 -3.465 -9.133 1 95.5 34 PHE B CA 1
ATOM 1214 C C . PHE B 1 34 ? 14.133 -2.219 -9.125 1 95.5 34 PHE B C 1
ATOM 1216 O O . PHE B 1 34 ? 13.656 -1.116 -8.852 1 95.5 34 PHE B O 1
ATOM 1223 N N . ARG B 1 35 ? 15.336 -2.357 -9.422 1 94.94 35 ARG B N 1
ATOM 1224 C CA . ARG B 1 35 ? 16.266 -1.229 -9.469 1 94.94 35 ARG B CA 1
ATOM 1225 C C . ARG B 1 35 ? 15.781 -0.173 -10.461 1 94.94 35 ARG B C 1
ATOM 1227 O O . ARG B 1 35 ? 15.867 1.026 -10.188 1 94.94 35 ARG B O 1
ATOM 1234 N N . LYS B 1 36 ? 15.383 -0.649 -11.578 1 95.88 36 LYS B N 1
ATOM 1235 C CA . LYS B 1 36 ? 14.852 0.277 -12.57 1 95.88 36 LYS B CA 1
ATOM 1236 C C . LYS B 1 36 ? 13.656 1.049 -12.031 1 95.88 36 LYS B C 1
ATOM 1238 O O . LYS B 1 36 ? 13.562 2.266 -12.203 1 95.88 36 LYS B O 1
ATOM 1243 N N . MET B 1 37 ? 12.727 0.372 -11.359 1 96.62 37 MET B N 1
ATOM 1244 C CA . MET B 1 37 ? 11.555 1.006 -10.773 1 96.62 37 MET B CA 1
ATOM 1245 C C . MET B 1 37 ? 11.953 2.064 -9.75 1 96.62 37 MET B C 1
ATOM 1247 O O . MET B 1 37 ? 11.344 3.133 -9.688 1 96.62 37 MET B O 1
ATOM 1251 N N . MET B 1 38 ? 12.977 1.81 -8.93 1 96.75 38 MET B N 1
ATOM 1252 C CA . MET B 1 38 ? 13.461 2.762 -7.938 1 96.75 38 MET B CA 1
ATOM 1253 C C . MET B 1 38 ? 14.047 3.998 -8.609 1 96.75 38 MET B C 1
ATOM 1255 O O . MET B 1 38 ? 13.82 5.121 -8.156 1 96.75 38 MET B O 1
ATOM 1259 N N . LYS B 1 39 ? 14.773 3.729 -9.625 1 96.19 39 LYS B N 1
ATOM 1260 C CA . LYS B 1 39 ? 15.391 4.832 -10.359 1 96.19 39 LYS B CA 1
ATOM 1261 C C . LYS B 1 39 ? 14.336 5.703 -11.031 1 96.19 39 LYS B C 1
ATOM 1263 O O . LYS B 1 39 ? 14.422 6.93 -10.984 1 96.19 39 LYS B O 1
ATOM 1268 N N . ASP B 1 40 ? 13.375 5.078 -11.617 1 97.5 40 ASP B N 1
ATOM 1269 C CA . ASP B 1 40 ? 12.359 5.77 -12.406 1 97.5 40 ASP B CA 1
ATOM 1270 C C . ASP B 1 40 ? 11.438 6.598 -11.508 1 97.5 40 ASP B C 1
ATOM 1272 O O . ASP B 1 40 ? 10.969 7.664 -11.906 1 97.5 40 ASP B O 1
ATOM 1276 N N . HIS B 1 41 ? 11.156 6.145 -10.289 1 97.31 41 HIS B N 1
ATOM 1277 C CA . HIS B 1 41 ? 10.086 6.762 -9.508 1 97.31 41 HIS B CA 1
ATOM 1278 C C . HIS B 1 41 ? 10.633 7.395 -8.227 1 97.31 41 HIS B C 1
ATOM 1280 O O . HIS B 1 41 ? 10.016 8.305 -7.672 1 97.31 41 HIS B O 1
ATOM 1286 N N . GLY B 1 42 ? 11.727 6.891 -7.641 1 96.56 42 GLY B N 1
ATOM 1287 C CA . GLY B 1 42 ? 12.344 7.43 -6.438 1 96.56 42 GLY B CA 1
ATOM 1288 C C . GLY B 1 42 ? 11.406 7.445 -5.246 1 96.56 42 GLY B C 1
ATOM 1289 O O . GLY B 1 42 ? 11.266 8.469 -4.574 1 96.56 42 GLY B O 1
ATOM 1290 N N . PRO B 1 43 ? 10.664 6.383 -4.973 1 97.69 43 PRO B N 1
ATOM 1291 C CA . PRO B 1 43 ? 9.727 6.387 -3.852 1 97.69 43 PRO B CA 1
ATOM 1292 C C . PRO B 1 43 ? 10.422 6.301 -2.494 1 97.69 43 PRO B C 1
ATOM 1294 O O . PRO B 1 43 ? 11.5 5.707 -2.385 1 97.69 43 PRO B O 1
ATOM 1297 N N . GLU B 1 44 ? 9.859 6.926 -1.485 1 96.88 44 GLU B N 1
ATOM 1298 C CA . GLU B 1 44 ? 10.336 6.785 -0.111 1 96.88 44 GLU B CA 1
ATOM 1299 C C . GLU B 1 44 ? 9.852 5.48 0.511 1 96.88 44 GLU B C 1
ATOM 1301 O O . GLU B 1 44 ? 10.531 4.895 1.351 1 96.88 44 GLU B O 1
ATOM 1306 N N . ILE B 1 45 ? 8.641 5.051 0.159 1 98.19 45 ILE B N 1
ATOM 1307 C CA . ILE B 1 45 ? 8.039 3.811 0.632 1 98.19 45 ILE B CA 1
ATOM 1308 C C . ILE B 1 45 ? 7.609 2.959 -0.56 1 98.19 45 ILE B C 1
ATOM 1310 O O . ILE B 1 45 ? 6.98 3.459 -1.495 1 98.19 45 ILE B O 1
ATOM 1314 N N . VAL B 1 46 ? 7.961 1.705 -0.545 1 98.44 46 VAL B N 1
ATOM 1315 C CA . VAL B 1 46 ? 7.594 0.782 -1.615 1 98.44 46 VAL B CA 1
ATOM 1316 C C . VAL B 1 46 ? 6.715 -0.332 -1.058 1 98.44 46 VAL B C 1
ATOM 1318 O O . VAL B 1 46 ? 7.016 -0.905 -0.008 1 98.44 46 VAL B O 1
ATOM 1321 N N . ILE B 1 47 ? 5.652 -0.586 -1.692 1 98.75 47 ILE B N 1
ATOM 1322 C CA . ILE B 1 47 ? 4.781 -1.71 -1.363 1 98.75 47 ILE B CA 1
ATOM 1323 C C . ILE B 1 47 ? 4.68 -2.652 -2.561 1 98.75 47 ILE B C 1
ATOM 1325 O O . ILE B 1 47 ? 4.109 -2.297 -3.594 1 98.75 47 ILE B O 1
ATOM 1329 N N . LEU B 1 48 ? 5.281 -3.75 -2.455 1 97.81 48 LEU B N 1
ATOM 1330 C CA . LEU B 1 48 ? 5.125 -4.82 -3.434 1 97.81 48 LEU B CA 1
ATOM 1331 C C . LEU B 1 48 ? 3.912 -5.684 -3.107 1 97.81 48 LEU B C 1
ATOM 1333 O O . LEU B 1 48 ? 3.732 -6.102 -1.96 1 97.81 48 LEU B O 1
ATOM 1337 N N . THR B 1 49 ? 3.068 -5.906 -4.051 1 97.5 49 THR B N 1
ATOM 1338 C CA . THR B 1 49 ? 1.912 -6.77 -3.842 1 97.5 49 THR B CA 1
ATOM 1339 C C . THR B 1 49 ? 1.945 -7.957 -4.801 1 97.5 49 THR B C 1
ATOM 1341 O O . THR B 1 49 ? 2.707 -7.957 -5.77 1 97.5 49 THR B O 1
ATOM 1344 N N . GLU B 1 50 ? 1.209 -9.023 -4.5 1 94.88 50 GLU B N 1
ATOM 1345 C CA . GLU B 1 50 ? 1.139 -10.266 -5.258 1 94.88 50 GLU B CA 1
ATOM 1346 C C . GLU B 1 50 ? 2.531 -10.82 -5.535 1 94.88 50 GLU B C 1
ATOM 1348 O O . GLU B 1 50 ? 2.803 -11.312 -6.633 1 94.88 50 GLU B O 1
ATOM 1353 N N . THR B 1 51 ? 3.395 -10.633 -4.609 1 93.06 51 THR B N 1
ATOM 1354 C CA . THR B 1 51 ? 4.781 -11.047 -4.801 1 93.06 51 THR B CA 1
ATOM 1355 C C . THR B 1 51 ? 5.016 -12.445 -4.25 1 93.06 51 THR B C 1
ATOM 1357 O O . THR B 1 51 ? 4.387 -12.844 -3.266 1 93.06 51 THR B O 1
ATOM 1360 N N . LYS B 1 52 ? 5.957 -13.109 -4.883 1 92 52 LYS B N 1
ATOM 1361 C CA . LYS B 1 52 ? 6.414 -14.406 -4.395 1 92 52 LYS B CA 1
ATOM 1362 C C . LYS B 1 52 ? 7.859 -14.328 -3.908 1 92 52 LYS B C 1
ATOM 1364 O O . LYS B 1 52 ? 8.477 -15.359 -3.617 1 92 52 LYS B O 1
ATOM 1369 N N . VAL B 1 53 ? 8.312 -13.102 -3.912 1 90.12 53 VAL B N 1
ATOM 1370 C CA . VAL B 1 53 ? 9.68 -12.891 -3.436 1 90.12 53 VAL B CA 1
ATOM 1371 C C . VAL B 1 53 ? 9.766 -13.266 -1.957 1 90.12 53 VAL B C 1
ATOM 1373 O O . VAL B 1 53 ? 8.977 -12.789 -1.141 1 90.12 53 VAL B O 1
ATOM 1376 N N . LYS B 1 54 ? 10.664 -14.055 -1.62 1 91 54 LYS B N 1
ATOM 1377 C CA . LYS B 1 54 ? 10.852 -14.5 -0.241 1 91 54 LYS B CA 1
ATOM 1378 C C . LYS B 1 54 ? 11.422 -13.375 0.623 1 91 54 LYS B C 1
ATOM 1380 O O . LYS B 1 54 ? 12.125 -12.492 0.123 1 91 54 LYS B O 1
ATOM 1385 N N . LYS B 1 55 ? 11.094 -13.484 1.906 1 90.88 55 LYS B N 1
ATOM 1386 C CA . LYS B 1 55 ? 11.586 -12.5 2.867 1 90.88 55 LYS B CA 1
ATOM 1387 C C . LYS B 1 55 ? 13.102 -12.359 2.771 1 90.88 55 LYS B C 1
ATOM 1389 O O . LYS B 1 55 ? 13.633 -11.25 2.818 1 90.88 55 LYS B O 1
ATOM 1394 N N . SER B 1 56 ? 13.859 -13.461 2.648 1 91.56 56 SER B N 1
ATOM 1395 C CA . SER B 1 56 ? 15.312 -13.453 2.566 1 91.56 56 SER B CA 1
ATOM 1396 C C . SER B 1 56 ? 15.789 -12.672 1.344 1 91.56 56 SER B C 1
ATOM 1398 O O . SER B 1 56 ? 16.812 -11.992 1.397 1 91.56 56 SER B O 1
ATOM 1400 N N . ARG B 1 57 ? 15.078 -12.773 0.311 1 90.94 57 ARG B N 1
ATOM 1401 C CA . ARG B 1 57 ? 15.445 -12.07 -0.914 1 90.94 57 ARG B CA 1
ATOM 1402 C C . ARG B 1 57 ? 15.195 -10.57 -0.779 1 90.94 57 ARG B C 1
ATOM 1404 O O . ARG B 1 57 ? 15.898 -9.766 -1.383 1 90.94 57 ARG B O 1
ATOM 1411 N N . VAL B 1 58 ? 14.18 -10.172 0.011 1 91.06 58 VAL B N 1
ATOM 1412 C CA . VAL B 1 58 ? 13.914 -8.758 0.263 1 91.06 58 VAL B CA 1
ATOM 1413 C C . VAL B 1 58 ? 15.148 -8.102 0.885 1 91.06 58 VAL B C 1
ATOM 1415 O O . VAL B 1 58 ? 15.516 -6.988 0.511 1 91.06 58 VAL B O 1
ATOM 1418 N N . GLU B 1 59 ? 15.758 -8.805 1.691 1 90.75 59 GLU B N 1
ATOM 1419 C CA . GLU B 1 59 ? 16.969 -8.305 2.326 1 90.75 59 GLU B CA 1
ATOM 1420 C C . GLU B 1 59 ? 18.062 -8.047 1.294 1 90.75 59 GLU B C 1
ATOM 1422 O O . GLU B 1 59 ? 18.812 -7.07 1.406 1 90.75 59 GLU B O 1
ATOM 1427 N N . GLU B 1 60 ? 18.094 -8.906 0.334 1 89.44 60 GLU B N 1
ATOM 1428 C CA . GLU B 1 60 ? 19.062 -8.727 -0.738 1 89.44 60 GLU B CA 1
ATOM 1429 C C . GLU B 1 60 ? 18.719 -7.52 -1.604 1 89.44 60 GLU B C 1
ATOM 1431 O O . GLU B 1 60 ? 19.625 -6.793 -2.047 1 89.44 60 GLU B O 1
ATOM 1436 N N . LEU B 1 61 ? 17.469 -7.277 -1.802 1 88.81 61 LEU B N 1
ATOM 1437 C CA . LEU B 1 61 ? 16.984 -6.211 -2.668 1 88.81 61 LEU B CA 1
ATOM 1438 C C . LEU B 1 61 ? 17.312 -4.844 -2.086 1 88.81 61 LEU B C 1
ATOM 1440 O O . LEU B 1 61 ? 17.578 -3.895 -2.828 1 88.81 61 LEU B O 1
ATOM 1444 N N . ILE B 1 62 ? 17.266 -4.812 -0.754 1 88.94 62 ILE B N 1
ATOM 1445 C CA . ILE B 1 62 ? 17.438 -3.492 -0.158 1 88.94 62 ILE B CA 1
ATOM 1446 C C . ILE B 1 62 ? 18.922 -3.15 -0.074 1 88.94 62 ILE B C 1
ATOM 1448 O O . ILE B 1 62 ? 19.281 -2.004 0.193 1 88.94 62 ILE B O 1
ATOM 1452 N N . ASP B 1 63 ? 19.688 -4.223 -0.462 1 84.94 63 ASP B N 1
ATOM 1453 C CA . ASP B 1 63 ? 21.125 -3.969 -0.468 1 84.94 63 ASP B CA 1
ATOM 1454 C C . ASP B 1 63 ? 21.484 -2.939 -1.532 1 84.94 63 ASP B C 1
ATOM 1456 O O . ASP B 1 63 ? 21.125 -3.092 -2.701 1 84.94 63 ASP B O 1
ATOM 1460 N N . ASN B 1 64 ? 21.938 -1.759 -1.208 1 84.5 64 ASN B N 1
ATOM 1461 C CA . ASN B 1 64 ? 22.391 -0.662 -2.057 1 84.5 64 ASN B CA 1
ATOM 1462 C C . ASN B 1 64 ? 21.234 0.219 -2.5 1 84.5 64 ASN B C 1
ATOM 1464 O O . ASN B 1 64 ? 21.297 0.851 -3.557 1 84.5 64 ASN B O 1
ATOM 1468 N N . LEU B 1 65 ? 20.094 0.025 -2.023 1 89.12 65 LEU B N 1
ATOM 1469 C CA . LEU B 1 65 ? 18.969 0.928 -2.203 1 89.12 65 LEU B CA 1
ATOM 1470 C C . LEU B 1 65 ? 18.688 1.703 -0.919 1 89.12 65 LEU B C 1
ATOM 1472 O O . LEU B 1 65 ? 19.203 1.364 0.144 1 89.12 65 LEU B O 1
ATOM 1476 N N . PRO B 1 66 ? 17.938 2.768 -1.101 1 90.88 66 PRO B N 1
ATOM 1477 C CA . PRO B 1 66 ? 17.75 3.594 0.095 1 90.88 66 PRO B CA 1
ATOM 1478 C C . PRO B 1 66 ? 16.672 3.031 1.035 1 90.88 66 PRO B C 1
ATOM 1480 O O . PRO B 1 66 ? 15.758 3.748 1.43 1 90.88 66 PRO B O 1
ATOM 1483 N N . PHE B 1 67 ? 16.656 1.746 1.238 1 96.69 67 PHE B N 1
ATOM 1484 C CA . PHE B 1 67 ? 15.758 1.103 2.197 1 96.69 67 PHE B CA 1
ATOM 1485 C C . PHE B 1 67 ? 16.562 0.32 3.234 1 96.69 67 PHE B C 1
ATOM 1487 O O . PHE B 1 67 ? 17.578 -0.297 2.908 1 96.69 67 PHE B O 1
ATOM 1494 N N . ASN B 1 68 ? 16.141 0.454 4.461 1 96.62 68 ASN B N 1
ATOM 1495 C CA . ASN B 1 68 ? 16.828 -0.319 5.492 1 96.62 68 ASN B CA 1
ATOM 1496 C C . ASN B 1 68 ? 15.844 -1.027 6.414 1 96.62 68 ASN B C 1
ATOM 1498 O O . ASN B 1 68 ? 16.234 -1.62 7.418 1 96.62 68 ASN B O 1
ATOM 1502 N N . SER B 1 69 ? 14.57 -0.916 6.098 1 96.88 69 SER B N 1
ATOM 1503 C CA . SER B 1 69 ? 13.508 -1.551 6.875 1 96.88 69 SER B CA 1
ATOM 1504 C C . SER B 1 69 ? 12.422 -2.113 5.969 1 96.88 69 SER B C 1
ATOM 1506 O O . SER B 1 69 ? 12.25 -1.653 4.836 1 96.88 69 SER B O 1
ATOM 1508 N N . PHE B 1 70 ? 11.773 -3.184 6.441 1 97.69 70 PHE B N 1
ATOM 1509 C CA . PHE B 1 70 ? 10.672 -3.742 5.672 1 97.69 70 PHE B CA 1
ATOM 1510 C C . PHE B 1 70 ? 9.734 -4.539 6.57 1 97.69 70 PHE B C 1
ATOM 1512 O O . PHE B 1 70 ? 10.102 -4.914 7.684 1 97.69 70 PHE B O 1
ATOM 1519 N N . GLU B 1 71 ? 8.531 -4.664 6.188 1 97.88 71 GLU B N 1
ATOM 1520 C CA . GLU B 1 71 ? 7.504 -5.539 6.746 1 97.88 71 GLU B CA 1
ATOM 1521 C C . GLU B 1 71 ? 6.914 -6.453 5.676 1 97.88 71 GLU B C 1
ATOM 1523 O O . GLU B 1 71 ? 6.848 -6.082 4.504 1 97.88 71 GLU B O 1
ATOM 1528 N N . VAL B 1 72 ? 6.5 -7.699 6.156 1 97.56 72 VAL B N 1
ATOM 1529 C CA . VAL B 1 72 ? 6.129 -8.688 5.145 1 97.56 72 VAL B CA 1
ATOM 1530 C C . VAL B 1 72 ? 4.82 -9.367 5.543 1 97.56 72 VAL B C 1
ATOM 1532 O O . VAL B 1 72 ? 4.562 -9.586 6.73 1 97.56 72 VAL B O 1
ATOM 1535 N N . VAL B 1 73 ? 3.996 -9.578 4.633 1 97.75 73 VAL B N 1
ATOM 1536 C CA . VAL B 1 73 ? 2.961 -10.609 4.625 1 97.75 73 VAL B CA 1
ATOM 1537 C C . VAL B 1 73 ? 3.318 -11.695 3.615 1 97.75 73 VAL B C 1
ATOM 1539 O O . VAL B 1 73 ? 3.438 -11.43 2.416 1 97.75 73 VAL B O 1
ATOM 1542 N N . ASP B 1 74 ? 3.51 -12.914 4.098 1 96.75 74 ASP B N 1
ATOM 1543 C CA . ASP B 1 74 ? 4.004 -13.984 3.236 1 96.75 74 ASP B CA 1
ATOM 1544 C C . ASP B 1 74 ? 2.904 -14.5 2.312 1 96.75 74 ASP B C 1
ATOM 1546 O O . ASP B 1 74 ? 1.725 -14.469 2.668 1 96.75 74 ASP B O 1
ATOM 1550 N N . PRO B 1 75 ? 3.346 -14.961 1.119 1 95 75 PRO B N 1
ATOM 1551 C CA . PRO B 1 75 ? 2.359 -15.617 0.254 1 95 75 PRO B CA 1
ATOM 1552 C C . PRO B 1 75 ? 1.824 -16.922 0.847 1 95 75 PRO B C 1
ATOM 1554 O O . PRO B 1 75 ? 2.533 -17.594 1.593 1 95 75 PRO B O 1
ATOM 1557 N N . VAL B 1 76 ? 0.623 -17.203 0.54 1 90.94 76 VAL B N 1
ATOM 1558 C CA . VAL B 1 76 ? -0.019 -18.453 0.959 1 90.94 76 VAL B CA 1
ATOM 1559 C C . VAL B 1 76 ? -0.728 -19.094 -0.23 1 90.94 76 VAL B C 1
ATOM 1561 O O . VAL B 1 76 ? -1.661 -18.516 -0.792 1 90.94 76 VAL B O 1
ATOM 1564 N N . GLY B 1 77 ? -0.302 -20.375 -0.642 1 88 77 GLY B N 1
ATOM 1565 C CA . GLY B 1 77 ? -0.901 -21.016 -1.8 1 88 77 GLY B CA 1
ATOM 1566 C C . GLY B 1 77 ? -0.766 -20.203 -3.072 1 88 77 GLY B C 1
ATOM 1567 O O . GLY B 1 77 ? 0.3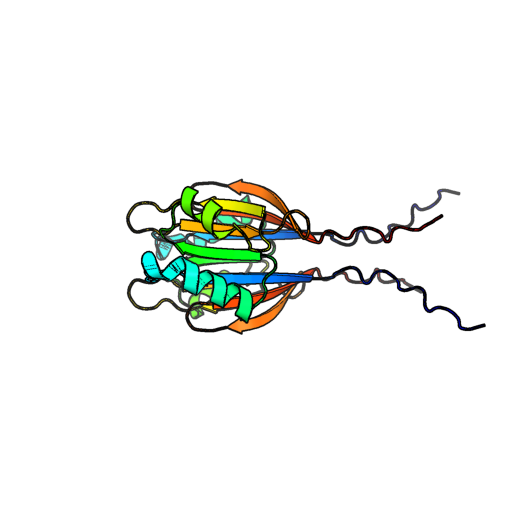44 -19.859 -3.475 1 88 77 GLY B O 1
ATOM 1568 N N . LEU B 1 78 ? -1.908 -19.797 -3.654 1 85 78 LEU B N 1
ATOM 1569 C CA . LEU B 1 78 ? -1.923 -19.031 -4.895 1 85 78 LEU B CA 1
ATOM 1570 C C . LEU B 1 78 ? -1.887 -17.531 -4.602 1 85 78 LEU B C 1
ATOM 1572 O O . LEU B 1 78 ? -1.642 -16.719 -5.5 1 85 78 LEU B O 1
ATOM 1576 N N . SER B 1 79 ? -2.016 -17.234 -3.283 1 89.75 79 SER B N 1
ATOM 1577 C CA . SER B 1 79 ? -1.984 -15.828 -2.893 1 89.75 79 SER B CA 1
ATOM 1578 C C . SER B 1 79 ? -0.556 -15.289 -2.867 1 89.75 79 SER B C 1
ATOM 1580 O O . SER B 1 79 ? 0.356 -15.961 -2.385 1 89.75 79 SER B O 1
ATOM 1582 N N . GLY B 1 80 ? -0.368 -14.156 -3.484 1 94.38 80 GLY B N 1
ATOM 1583 C CA . GLY B 1 80 ? 0.901 -13.469 -3.326 1 94.38 80 GLY B CA 1
ATOM 1584 C C . GLY B 1 80 ? 1.033 -12.758 -1.99 1 94.38 80 GLY B C 1
ATOM 1585 O O . GLY B 1 80 ? 0.063 -12.656 -1.236 1 94.38 80 GLY B O 1
ATOM 1586 N N . GLY B 1 81 ? 2.143 -12.344 -1.663 1 96.56 81 GLY B N 1
ATOM 1587 C CA . GLY B 1 81 ? 2.408 -11.641 -0.419 1 96.56 81 GLY B CA 1
ATOM 1588 C C . GLY B 1 81 ? 2.49 -10.133 -0.591 1 96.56 81 GLY B C 1
ATOM 1589 O O . GLY B 1 81 ? 2.176 -9.609 -1.661 1 96.56 81 GLY B O 1
ATOM 1590 N N . ILE B 1 82 ? 2.797 -9.43 0.5 1 98.31 82 ILE B N 1
ATOM 1591 C CA . ILE B 1 82 ? 3.041 -7.992 0.544 1 98.31 82 ILE B CA 1
ATOM 1592 C C . ILE B 1 82 ? 4.418 -7.723 1.149 1 98.31 82 ILE B C 1
ATOM 1594 O O . ILE B 1 82 ? 4.801 -8.352 2.137 1 98.31 82 ILE B O 1
ATOM 1598 N N . ARG B 1 83 ? 5.219 -6.859 0.498 1 98 83 ARG B N 1
ATOM 1599 C CA . ARG B 1 83 ? 6.449 -6.316 1.067 1 98 83 ARG B CA 1
ATOM 1600 C C . ARG B 1 83 ? 6.387 -4.793 1.148 1 98 83 ARG B C 1
ATOM 1602 O O . ARG B 1 83 ? 6.086 -4.125 0.156 1 98 83 ARG B O 1
ATOM 1609 N N . MET B 1 84 ? 6.5 -4.332 2.316 1 98.69 84 MET B N 1
ATOM 1610 C CA . MET B 1 84 ? 6.594 -2.893 2.529 1 98.69 84 MET B CA 1
ATOM 1611 C C . MET B 1 84 ? 8.008 -2.49 2.928 1 98.69 84 MET B C 1
ATOM 1613 O O . MET B 1 84 ? 8.523 -2.945 3.951 1 98.69 84 MET B O 1
ATOM 1617 N N . LEU B 1 85 ? 8.641 -1.648 2.143 1 98.19 85 LEU B N 1
ATOM 1618 C CA . LEU B 1 85 ? 10.031 -1.255 2.35 1 98.19 85 LEU B CA 1
ATOM 1619 C C . LEU B 1 85 ? 10.141 0.251 2.566 1 98.19 85 LEU B C 1
ATOM 1621 O O . LEU B 1 85 ? 9.477 1.031 1.885 1 98.19 85 LEU B O 1
ATOM 1625 N N . TRP B 1 86 ? 10.969 0.629 3.461 1 97.69 86 TRP B N 1
ATOM 1626 C CA . TRP B 1 86 ? 11.203 2.051 3.684 1 97.69 86 TRP B CA 1
ATOM 1627 C C . TRP B 1 86 ? 12.57 2.279 4.336 1 97.69 86 TRP B C 1
ATOM 1629 O O . TRP B 1 86 ? 13.305 1.325 4.598 1 97.69 86 TRP B O 1
ATOM 1639 N N . ASN B 1 87 ? 12.961 3.5 4.367 1 96.25 87 ASN B N 1
ATOM 1640 C CA . ASN B 1 87 ? 14.141 3.936 5.094 1 96.25 87 ASN B CA 1
ATOM 1641 C C . ASN B 1 87 ? 13.773 4.559 6.441 1 96.25 87 ASN B C 1
ATOM 1643 O O . ASN B 1 87 ? 13.164 5.625 6.488 1 96.25 87 ASN B O 1
ATOM 1647 N N . ASN B 1 88 ? 14.141 3.883 7.527 1 94.38 88 ASN B N 1
ATOM 1648 C CA . ASN B 1 88 ? 13.758 4.305 8.875 1 94.38 88 ASN B CA 1
ATOM 1649 C C . ASN B 1 88 ? 14.391 5.648 9.234 1 94.38 88 ASN B C 1
ATOM 1651 O O . ASN B 1 88 ? 13.969 6.297 10.195 1 94.38 88 ASN B O 1
ATOM 1655 N N . GLY B 1 89 ? 15.375 6.105 8.547 1 92.19 89 GLY B N 1
ATOM 1656 C CA . GLY B 1 89 ? 15.961 7.422 8.734 1 92.19 89 GLY B CA 1
ATOM 1657 C C . GLY B 1 89 ? 15.164 8.531 8.094 1 92.19 89 GLY B C 1
ATOM 1658 O O . GLY B 1 89 ? 15.344 9.711 8.414 1 92.19 89 GLY B O 1
ATOM 1659 N N . VAL B 1 90 ? 14.289 8.141 7.176 1 91.12 90 VAL B N 1
ATOM 1660 C CA . VAL B 1 90 ? 13.5 9.102 6.41 1 91.12 90 VAL B CA 1
ATOM 1661 C C . VAL B 1 90 ? 12.047 9.078 6.883 1 91.12 90 VAL B C 1
ATOM 1663 O O . VAL B 1 90 ? 11.438 10.133 7.074 1 91.12 90 VAL B O 1
ATOM 1666 N N . ASN B 1 91 ? 11.516 7.887 7.07 1 92.12 91 ASN B N 1
ATOM 1667 C CA . ASN B 1 91 ? 10.148 7.691 7.547 1 92.12 91 ASN B CA 1
ATOM 1668 C C . ASN B 1 91 ? 10.117 6.801 8.789 1 92.12 91 ASN B C 1
ATOM 1670 O O . ASN B 1 91 ? 10.773 5.758 8.828 1 92.12 91 ASN B O 1
ATOM 1674 N N . SER B 1 92 ? 9.406 7.309 9.75 1 93.88 92 SER B N 1
ATOM 1675 C CA . SER B 1 92 ? 9.109 6.461 10.898 1 93.88 92 SER B CA 1
ATOM 1676 C C . SER B 1 92 ? 7.816 5.676 10.688 1 93.88 92 SER B C 1
ATOM 1678 O O . SER B 1 92 ? 6.738 6.262 10.57 1 93.88 92 SER B O 1
ATOM 1680 N N . ILE B 1 93 ? 7.934 4.383 10.578 1 96.81 93 ILE B N 1
ATOM 1681 C CA . ILE B 1 93 ? 6.773 3.521 10.375 1 96.81 93 ILE B CA 1
ATOM 1682 C C . ILE B 1 93 ? 6.582 2.615 11.586 1 96.81 93 ILE B C 1
ATOM 1684 O O . ILE B 1 93 ? 7.52 1.933 12.016 1 96.81 93 ILE B O 1
ATOM 1688 N N . THR B 1 94 ? 5.445 2.703 12.156 1 97.56 94 THR B N 1
ATOM 1689 C CA . THR B 1 94 ? 5.07 1.845 13.273 1 97.56 94 THR B CA 1
ATOM 1690 C C . THR B 1 94 ? 3.986 0.854 12.852 1 97.56 94 THR B C 1
ATOM 1692 O O . THR B 1 94 ? 2.92 1.255 12.383 1 97.56 94 THR B O 1
ATOM 1695 N N . ILE B 1 95 ? 4.254 -0.422 13.039 1 98.44 95 ILE B N 1
ATOM 1696 C CA . ILE B 1 95 ? 3.246 -1.439 12.75 1 98.44 95 ILE B CA 1
ATOM 1697 C C . ILE B 1 95 ? 2.266 -1.539 13.914 1 98.44 95 ILE B C 1
ATOM 1699 O O . ILE B 1 95 ? 2.656 -1.858 15.039 1 98.44 95 ILE B O 1
ATOM 1703 N N . VA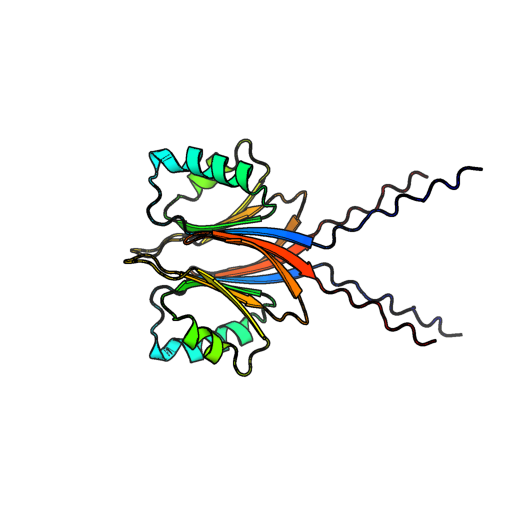L B 1 96 ? 1.062 -1.287 13.68 1 98.19 96 VAL B N 1
ATOM 1704 C CA . VAL B 1 96 ? 0.015 -1.31 14.695 1 98.19 96 VAL B CA 1
ATOM 1705 C C . VAL B 1 96 ? -0.515 -2.732 14.867 1 98.19 96 VAL B C 1
ATOM 1707 O O . VAL B 1 96 ? -0.588 -3.248 15.984 1 98.19 96 VAL B O 1
ATOM 1710 N N . THR B 1 97 ? -0.934 -3.336 13.766 1 98.12 97 THR B N 1
ATOM 1711 C CA . THR B 1 97 ? -1.385 -4.723 13.727 1 98.12 97 THR B CA 1
ATOM 1712 C C . THR B 1 97 ? -0.951 -5.398 12.43 1 98.12 97 THR B C 1
ATOM 1714 O O . THR B 1 97 ? -0.697 -4.73 11.43 1 98.12 97 THR B O 1
ATOM 1717 N N . LYS B 1 98 ? -0.829 -6.691 12.578 1 98.19 98 LYS B N 1
ATOM 1718 C CA . LYS B 1 98 ? -0.476 -7.488 11.414 1 98.19 98 LYS B CA 1
ATOM 1719 C C . LYS B 1 98 ? -0.984 -8.922 11.555 1 98.19 98 LYS B C 1
ATOM 1721 O O . LYS B 1 98 ? -1.003 -9.477 12.656 1 98.19 98 LYS B O 1
ATOM 1726 N N . ASP B 1 99 ? -1.403 -9.445 10.445 1 97.25 99 ASP B N 1
ATOM 1727 C CA . ASP B 1 99 ? -1.686 -10.875 10.367 1 97.25 99 ASP B CA 1
ATOM 1728 C C . ASP B 1 99 ? -1.329 -11.43 8.992 1 97.25 99 ASP B C 1
ATOM 1730 O O . ASP B 1 99 ? -0.47 -10.883 8.297 1 97.25 99 ASP B O 1
ATOM 1734 N N . HIS B 1 100 ? -1.865 -12.531 8.594 1 96.31 100 HIS B N 1
ATOM 1735 C CA . HIS B 1 100 ? -1.434 -13.219 7.383 1 96.31 100 HIS B CA 1
ATOM 1736 C C . HIS B 1 100 ? -1.935 -12.492 6.137 1 96.31 100 HIS B C 1
ATOM 1738 O O . HIS B 1 100 ? -1.542 -12.836 5.016 1 96.31 100 HIS B O 1
ATOM 1744 N N . ARG B 1 101 ? -2.775 -11.438 6.309 1 96.94 101 ARG B N 1
ATOM 1745 C CA . ARG B 1 101 ? -3.295 -10.734 5.137 1 96.94 101 ARG B CA 1
ATOM 1746 C C . ARG B 1 101 ? -3.133 -9.227 5.285 1 96.94 101 ARG B C 1
ATOM 1748 O O . ARG B 1 101 ? -3.359 -8.477 4.332 1 96.94 101 ARG B O 1
ATOM 1755 N N . VAL B 1 102 ? -2.775 -8.758 6.52 1 98.25 102 VAL B N 1
ATOM 1756 C CA . VAL B 1 102 ? -2.957 -7.34 6.812 1 98.25 102 VAL B CA 1
ATOM 1757 C C . VAL B 1 102 ? -1.659 -6.758 7.367 1 98.25 102 VAL B C 1
ATOM 1759 O O . VAL B 1 102 ? -0.983 -7.391 8.18 1 98.25 102 VAL B O 1
ATOM 1762 N N . ILE B 1 103 ? -1.33 -5.645 6.91 1 98.75 103 ILE B N 1
ATOM 1763 C CA . ILE B 1 103 ? -0.405 -4.75 7.602 1 98.75 103 ILE B CA 1
ATOM 1764 C C . ILE B 1 103 ? -1.102 -3.432 7.918 1 98.75 103 ILE B C 1
ATOM 1766 O O . ILE B 1 103 ? -1.555 -2.727 7.012 1 98.75 103 ILE B O 1
ATOM 1770 N N . HIS B 1 104 ? -1.296 -3.15 9.141 1 98.88 104 HIS B N 1
ATOM 1771 C CA . HIS B 1 104 ? -1.769 -1.856 9.617 1 98.88 104 HIS B CA 1
ATOM 1772 C C . HIS B 1 104 ? -0.634 -1.055 10.25 1 98.88 104 HIS B C 1
ATOM 1774 O O . HIS B 1 104 ? 0.016 -1.523 11.188 1 98.88 104 HIS B O 1
ATOM 1780 N N . ALA B 1 105 ? -0.388 0.155 9.719 1 98.62 105 ALA B N 1
ATOM 1781 C CA . ALA B 1 105 ? 0.791 0.895 10.156 1 98.62 105 ALA B CA 1
ATOM 1782 C C . ALA B 1 105 ? 0.496 2.389 10.258 1 98.62 105 ALA B C 1
ATOM 1784 O O . ALA B 1 105 ? -0.421 2.893 9.602 1 98.62 105 ALA B O 1
ATOM 1785 N N . ILE B 1 106 ? 1.262 3.055 11.062 1 96.88 106 ILE B N 1
ATOM 1786 C CA . ILE B 1 106 ? 1.297 4.512 11.133 1 96.88 106 ILE B CA 1
ATOM 1787 C C . ILE B 1 106 ? 2.559 5.031 10.445 1 96.88 106 ILE B C 1
ATOM 1789 O O . ILE B 1 106 ? 3.668 4.594 10.758 1 96.88 106 ILE B O 1
ATOM 1793 N N . LEU B 1 107 ? 2.371 5.895 9.438 1 96 107 LEU B N 1
ATOM 1794 C CA . LEU B 1 107 ? 3.473 6.508 8.703 1 96 107 LEU B CA 1
ATOM 1795 C C . LEU B 1 107 ? 3.734 7.926 9.195 1 96 107 LEU B C 1
ATOM 1797 O O . LEU B 1 107 ? 2.814 8.742 9.273 1 96 107 LEU B O 1
ATOM 1801 N N . GLN B 1 108 ? 4.926 8.234 9.523 1 91.75 108 GLN B N 1
ATOM 1802 C CA . GLN B 1 108 ? 5.309 9.578 9.945 1 91.75 108 GLN B CA 1
ATOM 1803 C C . GLN B 1 108 ? 6.566 10.047 9.219 1 91.75 108 GLN B C 1
ATOM 1805 O O . GLN B 1 108 ? 7.504 9.266 9.031 1 91.75 108 GLN B O 1
ATOM 1810 N N . VAL B 1 109 ? 6.461 11.281 8.742 1 84.44 109 VAL B N 1
ATOM 1811 C CA . VAL B 1 109 ? 7.676 11.875 8.203 1 84.44 109 VAL B CA 1
ATOM 1812 C C . VAL B 1 109 ? 8.609 12.273 9.352 1 84.44 109 VAL B C 1
ATOM 1814 O O . VAL B 1 109 ? 8.156 12.828 10.352 1 84.44 109 VAL B O 1
ATOM 1817 N N . ASN B 1 110 ? 9.836 11.914 9.148 1 80.56 110 ASN B N 1
ATOM 1818 C CA . ASN B 1 110 ? 10.805 12.344 10.148 1 80.56 110 ASN B CA 1
ATOM 1819 C C . ASN B 1 110 ? 11.172 13.812 9.984 1 80.56 110 ASN B C 1
ATOM 1821 O O . ASN B 1 110 ? 11.617 14.227 8.906 1 80.56 110 ASN B O 1
ATOM 1825 N N . ASN B 1 111 ? 10.57 14.688 10.781 1 70.19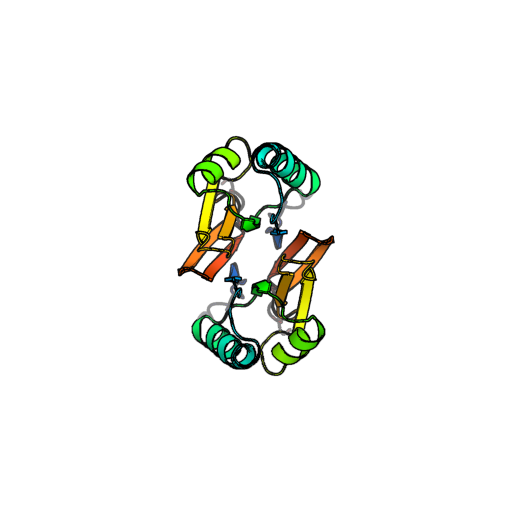 111 ASN B N 1
ATOM 1826 C CA . ASN B 1 111 ? 10.953 16.094 10.727 1 70.19 111 ASN B CA 1
ATOM 1827 C C . ASN B 1 111 ? 12.078 16.406 11.711 1 70.19 111 ASN B C 1
ATOM 1829 O O . ASN B 1 111 ? 11.961 16.109 12.898 1 70.19 111 ASN B O 1
ATOM 1833 N N . LYS B 1 112 ? 13.336 16.172 11.328 1 59.62 112 LYS B N 1
ATOM 1834 C CA . LYS B 1 112 ? 14.422 16.562 12.219 1 59.62 112 LYS B CA 1
ATOM 1835 C C . LYS B 1 112 ? 14.461 18.078 12.406 1 59.62 112 LYS B C 1
ATOM 1837 O O . LYS B 1 112 ? 14.391 18.828 11.43 1 59.62 112 LYS B O 1
ATOM 1842 N N . PRO B 1 113 ? 14.148 18.453 13.672 1 56.31 113 PRO B N 1
ATOM 1843 C CA . PRO B 1 113 ? 14.305 19.906 13.898 1 56.31 113 PRO B CA 1
ATOM 1844 C C . PRO B 1 113 ? 15.633 20.438 13.375 1 56.31 113 PRO B C 1
ATOM 1846 O O . PRO B 1 113 ? 16.625 19.703 13.336 1 56.31 113 PRO B O 1
ATOM 1849 N N . PRO B 1 114 ? 15.562 21.562 12.68 1 48.75 114 PRO B N 1
ATOM 1850 C CA . PRO B 1 114 ? 16.828 22.188 12.289 1 48.75 114 PRO B CA 1
ATOM 1851 C C . PRO B 1 114 ? 17.812 22.297 13.453 1 48.75 114 PRO B C 1
ATOM 1853 O O . PRO B 1 114 ? 17.406 22.453 14.609 1 48.75 114 PRO B O 1
ATOM 1856 N N . PHE B 1 115 ? 18.859 21.594 13.305 1 46.62 115 PHE B N 1
ATOM 1857 C CA . PHE B 1 115 ? 19.906 21.828 14.289 1 46.62 115 PHE B CA 1
ATOM 1858 C C . PHE B 1 115 ? 20.047 23.312 14.578 1 46.62 115 PHE B C 1
ATOM 1860 O O . PHE B 1 115 ? 20.406 24.094 13.695 1 46.62 115 PHE B O 1
ATOM 1867 N N . LEU B 1 116 ? 19.297 23.812 15.445 1 44.91 116 LEU B N 1
ATOM 1868 C CA . LEU B 1 116 ? 19.641 25.156 15.891 1 44.91 116 LEU B CA 1
ATOM 1869 C C . LEU B 1 116 ? 21.016 25.188 16.531 1 44.91 116 LEU B C 1
ATOM 1871 O O . LEU B 1 116 ? 21.297 24.422 17.453 1 44.91 116 LEU B O 1
ATOM 1875 N N . PHE B 1 117 ? 22.016 25.406 15.703 1 44.78 117 PHE B N 1
ATOM 1876 C CA . PHE B 1 117 ? 23.312 25.719 16.312 1 44.78 117 PHE B CA 1
ATOM 1877 C C . PHE B 1 117 ? 23.156 26.797 17.375 1 44.78 117 PHE B C 1
ATOM 1879 O O . PHE B 1 117 ? 22.516 27.812 17.141 1 44.78 117 PHE B O 1
ATOM 1886 N N . PRO B 1 118 ? 23.547 26.391 18.531 1 41.69 118 PRO B N 1
ATOM 1887 C CA . PRO B 1 118 ? 23.703 27.562 19.391 1 41.69 118 PRO B CA 1
ATOM 1888 C C . PRO B 1 118 ? 24.734 28.562 18.859 1 41.69 118 PRO B C 1
ATOM 1890 O O . PRO B 1 118 ? 25.656 28.172 18.141 1 41.69 118 PRO B O 1
#

Radius of gyration: 19.64 Å; Cα contacts (8 Å, |Δi|>4): 423; chains: 2; bounding box: 45×65×51 Å

pLDDT: mean 86.08, std 18.01, range [37.31, 98.88]

Nearest PDB structures (foldseek):
  3g91-assembly1_A  TM=6.653E-01  e=3.267E-02  Methanothermobacter thermautotrophicus str. Delta H
  3g4t-assembly1_A  TM=6.700E-01  e=4.507E-02  Methanothermobacter thermautotrophicus str. Delta H
  3w2y-assembly2_D  TM=6.961E-01  e=7.071E-02  Methanothermobacter thermautotrophicus str. Delta H
  7pah-assembly1_G  TM=5.104E-01  e=5.543E-01  Mycoplasmoides pneumoniae M129
  6o07-assembly1_B  TM=3.448E-01  e=3.106E-01  Saccharomyces cerevisiae

Sequence (236 aa):
MKTEMTNFPIMKAGMSILLWNTRGIARHGFKKNFRKMMKDHGPEIVILTETKVKKSRVEELIDNLPFNSFEVVDPVGLSGGIRMLWNNGVNSITIVTKDHRVIHAILQVNNKPPFLFPMKTEMTNFPIMKAGMSILLWNTRGIARHGFKKNFRKMMKDHGPEIVILTETKVKKSRVEELIDNLPFNSFEVVDPVGLSGGIRMLWNNGVNSITIVTKDHRVIHAILQVNNKPPFLFP

Secondary structure (DSSP, 8-state):
-------------EEEEEEEE-TT--HHHHHHHHHHHHHHH--SEEEEEEE---HHHHHHHTTTTT--EEEEE--BTTB-EEEEEE-TTTEEEEEEEE-SSEEEEEEEE---------/-------------EEEEEEEE-TT--HHHHHHHHHHHHHHH--SEEEEEEE---HHHHHHHTTTTT--EEEEE--BTTB-EEEEEE-TTTEEEEEEEE-SSEEEEEEEE---------

InterPro domains:
  IPR036691 Endonuclease/exonuclease/phosphatase superfamily [G3DSA:3.60.10.10] (11-117)
  IPR036691 Endonuclease/exonuclease/phosphatase superfamily [SSF56219] (9-113)

Solvent-accessible surface area (backbone atoms only — not comparable to full-atom values): 13483 Å² total; per-residue (Å²): 130,81,75,70,73,74,78,63,71,74,65,72,60,58,48,34,36,31,41,34,54,43,61,88,59,50,76,88,49,36,65,62,52,48,52,49,52,44,68,75,64,61,53,54,30,38,34,40,28,45,27,82,76,48,74,74,53,50,59,57,62,31,58,94,44,88,32,80,40,70,50,76,25,66,53,54,93,90,43,43,14,36,38,39,36,27,22,65,86,54,34,45,72,44,77,75,47,72,52,78,45,35,45,30,31,37,43,23,62,59,67,74,73,68,79,74,73,126,131,81,75,71,73,74,77,63,70,77,63,71,60,56,46,35,35,32,41,34,55,43,60,87,60,49,75,89,51,36,64,62,51,47,52,50,52,43,70,75,65,61,53,56,30,40,34,38,29,45,27,82,76,48,75,74,54,51,60,57,62,31,59,93,43,87,33,78,43,69,49,77,27,66,52,54,93,92,43,44,13,38,40,37,36,25,21,67,88,55,36,45,72,44,78,74,47,72,52,78,46,34,44,27,32,38,42,24,61,58,68,72,74,68,78,72,74,127

Foldseek 3Di:
DPPPPPPQPPFPPDFFEAEDECPPPDPVCVLVVLVVVCVVRVGQKYKYAQAQDDPVVVCVSCVPPQWDDWDKQPADDNGHIMIMTHHCVAWPKAFPDDDNHDTDIDIDGDGPHPPPDD/DPPPPPPQPPPPPDFFEAEDECPPPDPVCVLVVLVVVCVVRVGQKYKYAQAQDDPVVVCVSCVVPQWDDWDKQPADDSGHIMIMTHHCVAWPKAFPDDDNHDTDIDIDGDDPHPPPDD